Protein AF-0000000085043727 (afdb_homodimer)

Solvent-accessible surface area (backbone atoms only — not comparable to full-atom values): 18259 Å² total; per-residue (Å²): 116,71,65,67,59,41,45,59,47,50,54,38,50,50,43,50,61,45,41,63,56,40,58,55,27,63,78,38,74,88,41,45,63,29,20,41,50,31,18,48,53,47,47,50,42,51,49,49,52,55,46,43,54,50,49,28,64,71,61,67,48,63,44,74,63,50,52,45,49,43,56,31,38,51,48,43,46,52,52,50,48,45,46,51,35,30,41,71,63,64,39,69,54,63,41,48,48,49,41,53,41,43,50,47,47,49,49,41,50,46,29,54,32,27,61,72,73,49,82,79,80,86,50,73,61,49,53,51,21,50,50,31,38,51,49,12,50,34,36,40,42,21,20,27,74,34,70,70,40,71,61,36,38,56,52,15,44,51,34,32,44,50,17,24,54,38,43,55,58,52,47,45,59,55,50,54,57,54,51,70,77,98,115,73,66,68,59,41,46,57,50,51,53,38,50,50,44,51,60,46,41,62,56,40,58,56,27,63,77,40,73,89,40,44,63,30,21,43,48,30,17,51,52,47,46,50,43,50,51,50,52,54,46,40,54,51,49,28,63,70,62,66,48,63,45,74,63,49,52,44,49,43,56,30,39,53,48,42,46,52,52,50,49,46,46,50,34,30,41,71,62,65,40,69,53,64,40,48,46,49,41,52,42,43,51,46,47,48,48,41,50,47,29,54,33,27,61,72,73,48,83,79,80,87,49,73,64,50,52,51,23,50,50,32,39,53,49,13,50,34,36,40,43,21,20,28,74,34,68,71,42,72,61,36,38,56,52,15,45,51,34,31,43,50,15,23,52,38,43,54,59,52,48,45,59,54,50,54,57,53,50,70,78,99

Foldseek 3Di:
DVVLLCVLVVLLVVLLVLQVVLLVLLVVLQDLVSLVSNLVSLVVNVVSLVVSVVSCVVVVSDDPVSVVSSVVSVCSNLLSLLVSCVVSVLEDNVLSVLLNVLVVLLVVLQVVCVVVPHDDDDDPLNVVLVVLSSVLSSLSSCACSNPVDPCSSVVSHVSSVVSSVSSVVRSVSSVVVSVVVD/DVVLLCVLVVLLVVLLVLQVVLLVLLVVLQDLVSLVSNLVSLVVNVVSLVVSVVSCVVVVSDDPVSVVSSVVSVCSNLLSLLVSCVVSVLEDNVLSVLLNVLVVLLVVLQVVCVVVPHDDDDDPLNVVLVVLSSVLSSLSSCACSNPVDPCSSVVSHVSSVVSSVSSVVRSVSSVVVSVVVD

Radius of gyration: 20.46 Å; Cα contacts (8 Å, |Δi|>4): 440; chains: 2; bounding box: 49×51×42 Å

Organism: Orientia tsutsugamushi (strain Boryong) (NCBI:txid357244)

Nearest PDB structures (foldseek):
  7drk-assembly1_B  TM=8.581E-01  e=8.503E-08  Staphylococcus aureus subsp. aureus N315
  4mnd-assembly1_A-2  TM=5.341E-01  e=8.142E-03  Archaeoglobus fulgidus
  8gyw-assembly1_B  TM=5.804E-01  e=5.901E-01  Homo sapiens
  6w2w-assembly1_A  TM=3.059E-01  e=5.268E+00  synthetic construct
  7drk-assembly1_B  TM=8.578E-01  e=8.503E-08  Staphylococcus aureus subsp. aureus N315

pLDDT: mean 88.03, std 10.96, range [42.03, 97.62]

Secondary structure (DSSP, 8-state):
-HHHHHHHHHHHHHHHHHHHHHHHHTT-TT-HHHHHHHHHHHHHHHHHHHHHHHHHHHHT---HHHHHHHHHHHHHHHHHHHHHHHHTTSS-HHHHHHHHHHHHHHHHHHHHHHHTT--PPPPHHHHHHHHHHHHHHHHHHHHHHHHS-THHHHHHHHHHHHHHHHHHHHHHHHHHHHHTT-/-HHHHHHHHHHHHHHHHHHHHHHHHTT-TT-HHHHHHHHHHHHHHHHHHHHHHHHHHHHT---HHHHHHHHHHHHHHHHHHHHHHHHTTSS-HHHHHHHHHHHHHHHHHHHHHHHTT---PPPHHHHHHHHHHHHHHHHHHHHHHHHS-THHHHHHHHHHHHHHHHHHHHHHHHHHHHHTT-

InterPro domains:
  IPR000462 CDP-alcohol phosphatidyltransferase [PF01066] (7-168)
  IPR004570 CDP-diacylglycerol--glycerol-3-phosphate 3-phosphatidyltransferase [PIRSF000847] (5-180)
  IPR004570 CDP-diacylglycerol--glycerol-3-phosphate 3-phosphatidyltransferase [TIGR00560] (6-178)
  IPR043130 CDP-alcohol phosphatidyltransferase, transmembrane domain [G3DSA:1.20.120.1760] (2-181)
  IPR048254 CDP-alcohol phosphatidyltransferase, conserved site [PS00379] (52-74)
  IPR050324 CDP-alcohol phosphatidyltransferase class-I [PTHR14269] (6-175)

Sequence (364 aa):
MQLTRKIPNILTATRISIIPIILITFYFDDVIFSHQLAATLFVIAGITDFFDGYIARKLNLHSSFGRMLDHIADKLLVGSILIMIVKFRRAQELPCLLILCREFLVAGMREFLSQIKVSVPVSRLAKIKTTCQFSALAILLLGSKGSGIHMLDIVGQITLWIAAILTIITGYSYLKACIKYFMQLTRKIPNILTATRISIIPIILITFYFDDVIFSHQLAATLFVIAGITDFFDGYIARKLNLHSSFGRMLDHIADKLLVGSILIMIVKFRRAQELPCLLILCREFLVAGMREFLSQIKVSVPVSRLAKIKTTCQFSALAILLLGSKGSGIHMLDIVGQITLWIAAILTIITGYSYLKACIKYF

Structure (mmCIF, N/CA/C/O backbone):
data_AF-0000000085043727-model_v1
#
loop_
_entity.id
_entity.type
_entity.pdbx_description
1 polymer 'CDP-diacylglycerol--glycerol-3-phosphate 3-phosphatidyltransferase'
#
loop_
_atom_site.group_PDB
_atom_site.id
_atom_site.type_symbol
_atom_site.label_atom_id
_atom_site.label_alt_id
_atom_site.label_comp_id
_atom_site.label_asym_id
_atom_site.label_entity_id
_atom_site.label_seq_id
_atom_site.pdbx_PDB_ins_code
_atom_site.Cartn_x
_atom_site.Cartn_y
_atom_site.Cartn_z
_atom_site.occupancy
_atom_site.B_iso_or_equiv
_atom_site.auth_seq_id
_atom_site.auth_comp_id
_atom_site.auth_asym_id
_atom_site.auth_atom_id
_atom_site.pdbx_PDB_model_num
ATOM 1 N N . MET A 1 1 ? -24.266 10.078 25.469 1 42.22 1 MET A N 1
ATOM 2 C CA . MET A 1 1 ? -23.5 11.062 24.703 1 42.22 1 MET A CA 1
ATOM 3 C C . MET A 1 1 ? -22.156 10.492 24.266 1 42.22 1 MET A C 1
ATOM 5 O O . MET A 1 1 ? -21.734 10.711 23.141 1 42.22 1 MET A O 1
ATOM 9 N N . GLN A 1 2 ? -21.422 9.719 25.266 1 50.22 2 GLN A N 1
ATOM 10 C CA . GLN A 1 2 ? -20.078 9.156 25.125 1 50.22 2 GLN A CA 1
ATOM 11 C C . GLN A 1 2 ? -20.078 7.965 24.172 1 50.22 2 GLN A C 1
ATOM 13 O O . GLN A 1 2 ? -19.156 7.789 23.391 1 50.22 2 GLN A O 1
ATOM 18 N N . LEU A 1 3 ? -21.156 7.234 24.312 1 48.78 3 LEU A N 1
ATOM 19 C CA . LEU A 1 3 ? -21.328 6.039 23.484 1 48.78 3 LEU A CA 1
ATOM 20 C C . LEU A 1 3 ? -21.516 6.406 22.016 1 48.78 3 LEU A C 1
ATOM 22 O O . LEU A 1 3 ? -21.016 5.715 21.125 1 48.78 3 LEU A O 1
ATOM 26 N N . THR A 1 4 ? -22.203 7.426 21.781 1 53 4 THR A N 1
ATOM 27 C CA . THR A 1 4 ? -22.5 7.871 20.422 1 53 4 THR A CA 1
ATOM 28 C C . THR A 1 4 ? -21.234 8.328 19.703 1 53 4 THR A C 1
ATOM 30 O O . THR A 1 4 ? -21.125 8.227 18.484 1 53 4 THR A O 1
ATOM 33 N N . ARG A 1 5 ? -20.344 8.906 20.5 1 58.5 5 ARG A N 1
ATOM 34 C CA . ARG A 1 5 ? -19.078 9.383 19.938 1 58.5 5 ARG A CA 1
ATOM 35 C C . ARG A 1 5 ? -18.172 8.219 19.578 1 58.5 5 ARG A C 1
ATOM 37 O O . ARG A 1 5 ? -17.297 8.352 18.719 1 58.5 5 ARG A O 1
ATOM 44 N N . LYS A 1 6 ? -18.547 7.043 20.203 1 67.88 6 LYS A N 1
ATOM 45 C CA . LYS A 1 6 ? -17.656 5.895 20.062 1 67.88 6 LYS A CA 1
ATOM 46 C C . LYS A 1 6 ? -18.125 4.98 18.938 1 67.88 6 LYS A C 1
ATOM 48 O O . LYS A 1 6 ? -17.406 4.059 18.531 1 67.88 6 LYS A O 1
ATOM 53 N N . ILE A 1 7 ? -19.344 5.277 18.406 1 68.19 7 ILE A N 1
ATOM 54 C CA . ILE A 1 7 ? -19.969 4.395 17.438 1 68.19 7 ILE A CA 1
ATOM 55 C C . ILE A 1 7 ? -19.125 4.344 16.172 1 68.19 7 ILE A C 1
ATOM 57 O O . ILE A 1 7 ? -18.781 3.26 15.68 1 68.19 7 ILE A O 1
ATOM 61 N N . PRO A 1 8 ? -18.703 5.48 15.727 1 69.06 8 PRO A N 1
ATOM 62 C CA . PRO A 1 8 ? -17.906 5.43 14.508 1 69.06 8 PRO A CA 1
ATOM 63 C C . PRO A 1 8 ? -16.578 4.676 14.695 1 69.06 8 PRO A C 1
ATOM 65 O O . PRO A 1 8 ? -16.141 3.955 13.797 1 69.06 8 PRO A O 1
ATOM 68 N N . ASN A 1 9 ? -16.125 4.688 15.898 1 75.88 9 ASN A N 1
ATOM 69 C CA . ASN A 1 9 ? -14.883 3.984 16.188 1 75.88 9 ASN A CA 1
ATOM 70 C C . ASN A 1 9 ? -15.094 2.475 16.25 1 75.88 9 ASN A C 1
ATOM 72 O O . ASN A 1 9 ? -14.227 1.704 15.836 1 75.88 9 ASN A O 1
ATOM 76 N N . ILE A 1 10 ? -16.25 2.174 16.688 1 78 10 ILE A N 1
ATOM 77 C CA . ILE A 1 10 ? -16.562 0.752 16.781 1 78 10 ILE A CA 1
ATOM 78 C C . ILE A 1 10 ? -16.75 0.175 15.375 1 78 10 ILE A C 1
ATOM 80 O O . ILE A 1 10 ? -16.297 -0.937 15.094 1 78 10 ILE A O 1
ATOM 84 N N . LEU A 1 11 ? -17.344 0.968 14.523 1 79.69 11 LEU A N 1
ATOM 85 C CA . LEU A 1 11 ? -17.562 0.522 13.148 1 79.69 11 LEU A CA 1
ATOM 86 C C . LEU A 1 11 ? -16.234 0.374 12.414 1 79.69 11 LEU A C 1
ATOM 88 O O . LEU A 1 11 ? -16.031 -0.59 11.672 1 79.69 11 LEU A O 1
ATOM 92 N N . THR A 1 12 ? -15.367 1.269 12.695 1 83.69 12 THR A N 1
ATOM 93 C CA . THR A 1 12 ? -14.047 1.209 12.078 1 83.69 12 THR A CA 1
ATOM 94 C C . THR A 1 12 ? -13.266 0.004 12.602 1 83.69 12 THR A C 1
ATOM 96 O O . THR A 1 12 ? -12.633 -0.714 11.82 1 83.69 12 THR A O 1
ATOM 99 N N . ALA A 1 13 ? -13.398 -0.224 13.883 1 84.81 13 ALA A N 1
ATOM 100 C CA . ALA A 1 13 ? -12.727 -1.376 14.484 1 84.81 13 ALA A CA 1
ATOM 101 C C . ALA A 1 13 ? -13.273 -2.684 13.914 1 84.81 13 ALA A C 1
ATOM 103 O O . ALA A 1 13 ? -12.516 -3.629 13.68 1 84.81 13 ALA A O 1
ATOM 104 N N . THR A 1 14 ? -14.5 -2.701 13.734 1 86 14 THR A N 1
ATOM 105 C CA . THR A 1 14 ? -15.125 -3.885 13.156 1 86 14 THR A CA 1
ATOM 106 C C . THR A 1 14 ? -14.641 -4.109 11.727 1 86 14 THR A C 1
ATOM 108 O O . THR A 1 14 ? -14.359 -5.242 11.328 1 86 14 THR A O 1
ATOM 111 N N . ARG A 1 15 ? -14.469 -3.035 10.977 1 89.81 15 ARG A N 1
ATOM 112 C CA . ARG A 1 15 ? -13.969 -3.137 9.609 1 89.81 15 ARG A CA 1
ATOM 113 C C . ARG A 1 15 ? -12.547 -3.688 9.578 1 89.81 15 ARG A C 1
ATOM 115 O O . ARG A 1 15 ? -12.219 -4.539 8.75 1 89.81 15 ARG A O 1
ATOM 122 N N . ILE A 1 16 ? -11.805 -3.252 10.484 1 89.69 16 ILE A N 1
ATOM 123 C CA . ILE A 1 16 ? -10.422 -3.715 10.562 1 89.69 16 ILE A CA 1
ATOM 124 C C . ILE A 1 16 ? -10.391 -5.191 10.953 1 89.69 16 ILE A C 1
ATOM 126 O O . ILE A 1 16 ? -9.594 -5.965 10.422 1 89.69 16 ILE A O 1
ATOM 130 N N . SER A 1 17 ? -11.312 -5.59 11.836 1 91.94 17 SER A N 1
ATOM 131 C CA . SER A 1 17 ? -11.359 -6.969 12.305 1 91.94 17 SER A CA 1
ATOM 132 C C . SER A 1 17 ? -11.828 -7.914 11.203 1 91.94 17 SER A C 1
ATOM 134 O O . SER A 1 17 ? -11.516 -9.102 11.227 1 91.94 17 SER A O 1
ATOM 136 N N . ILE A 1 18 ? -12.547 -7.43 10.281 1 94.94 18 ILE A N 1
ATOM 137 C CA . ILE A 1 18 ? -13.094 -8.211 9.18 1 94.94 18 ILE A CA 1
ATOM 138 C C . ILE A 1 18 ? -11.977 -8.578 8.203 1 94.94 18 ILE A C 1
ATOM 140 O O . ILE A 1 18 ? -12.047 -9.602 7.523 1 94.94 18 ILE A O 1
ATOM 144 N N . ILE A 1 19 ? -10.906 -7.801 8.188 1 95.44 19 ILE A N 1
ATOM 145 C CA . ILE A 1 19 ? -9.852 -7.938 7.191 1 95.44 19 ILE A CA 1
ATOM 146 C C . ILE A 1 19 ? -9.195 -9.312 7.316 1 95.44 19 ILE A C 1
ATOM 148 O O . ILE A 1 19 ? -9.148 -10.07 6.348 1 95.44 19 ILE A O 1
ATOM 152 N N . PRO A 1 20 ? -8.773 -9.773 8.531 1 96.12 20 PRO A N 1
ATOM 153 C CA . PRO A 1 20 ? -8.164 -11.094 8.625 1 96.12 20 PRO A CA 1
ATOM 154 C C . PRO A 1 20 ? -9.117 -12.219 8.234 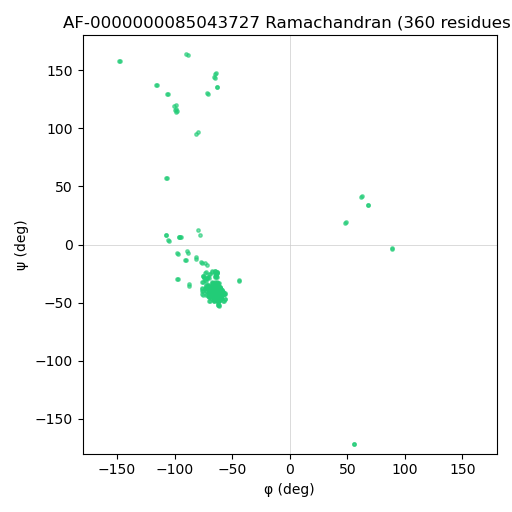1 96.12 20 PRO A C 1
ATOM 156 O O . PRO A 1 20 ? -8.688 -13.234 7.68 1 96.12 20 PRO A O 1
ATOM 159 N N . ILE A 1 21 ? -10.375 -12.023 8.508 1 96.81 21 ILE A N 1
ATOM 160 C CA . ILE A 1 21 ? -11.367 -13.039 8.164 1 96.81 21 ILE A CA 1
ATOM 161 C C . ILE A 1 21 ? -11.453 -13.172 6.645 1 96.81 21 ILE A C 1
ATOM 163 O O . ILE A 1 21 ? -11.414 -14.281 6.109 1 96.81 21 ILE A O 1
ATOM 167 N N . ILE A 1 22 ? -11.547 -12.07 5.965 1 97.38 22 ILE A N 1
ATOM 168 C CA . ILE A 1 22 ? -11.602 -12.086 4.508 1 97.38 22 ILE A CA 1
ATOM 169 C C . ILE A 1 22 ? -10.328 -12.719 3.949 1 97.38 22 ILE A C 1
ATOM 171 O O . ILE A 1 22 ? -10.391 -13.531 3.021 1 97.38 22 ILE A O 1
ATOM 175 N N . LEU A 1 23 ? -9.164 -12.383 4.531 1 97.06 23 LEU A N 1
ATOM 176 C CA . LEU A 1 23 ? -7.891 -12.898 4.043 1 97.06 23 LEU A CA 1
ATOM 177 C C . LEU A 1 23 ? -7.82 -14.414 4.188 1 97.06 23 LEU A C 1
ATOM 179 O O . LEU A 1 23 ? -7.301 -15.102 3.307 1 97.06 23 LEU A O 1
ATOM 183 N N . ILE A 1 24 ? -8.383 -14.93 5.27 1 96.75 24 ILE A N 1
ATOM 184 C CA . ILE A 1 24 ? -8.352 -16.359 5.527 1 96.75 24 ILE A CA 1
ATOM 185 C C . ILE A 1 24 ? -9.211 -17.094 4.496 1 96.75 24 ILE A C 1
ATOM 187 O O . ILE A 1 24 ? -8.891 -18.203 4.09 1 96.75 24 ILE A O 1
ATOM 191 N N . THR A 1 25 ? -10.266 -16.5 4.039 1 96.5 25 THR A N 1
ATOM 192 C CA . THR A 1 25 ? -11.164 -17.141 3.088 1 96.5 25 THR A CA 1
ATOM 193 C C . THR A 1 25 ? -10.445 -17.438 1.774 1 96.5 25 THR A C 1
ATOM 195 O O . THR A 1 25 ? -10.844 -18.344 1.036 1 96.5 25 THR A O 1
ATOM 198 N N . PHE A 1 26 ? -9.398 -16.703 1.461 1 96 26 PHE A N 1
ATOM 199 C CA . PHE A 1 26 ? -8.672 -16.906 0.209 1 96 26 PHE A CA 1
ATOM 200 C C . PHE A 1 26 ? -8.023 -18.281 0.171 1 96 26 PHE A C 1
ATOM 202 O O . PHE A 1 26 ? -7.773 -18.828 -0.906 1 96 26 PHE A O 1
ATOM 209 N N . TYR A 1 27 ? -7.746 -18.828 1.305 1 95.75 27 TYR A N 1
ATOM 210 C CA . TYR A 1 27 ? -7.051 -20.109 1.369 1 95.75 27 TYR A CA 1
ATOM 211 C C . TYR A 1 27 ? -8.023 -21.266 1.153 1 95.75 27 TYR A C 1
ATOM 213 O O . TYR A 1 27 ? -7.598 -22.422 0.95 1 95.75 27 TYR A O 1
ATOM 221 N N . PHE A 1 28 ? -9.273 -21 1.17 1 95.31 28 PHE A N 1
ATOM 222 C CA . PHE A 1 28 ? -10.297 -22 0.881 1 95.31 28 PHE A CA 1
ATOM 223 C C . PHE A 1 28 ? -10.938 -21.75 -0.48 1 95.31 28 PHE A C 1
ATOM 225 O O . PHE A 1 28 ? -12.156 -21.625 -0.587 1 95.31 28 PHE A O 1
ATOM 232 N N . ASP A 1 29 ? -10.109 -21.734 -1.474 1 89.75 29 ASP A N 1
ATOM 233 C CA . ASP A 1 29 ? -10.484 -21.344 -2.826 1 89.75 29 ASP A CA 1
ATOM 234 C C . ASP A 1 29 ? -11.445 -22.344 -3.449 1 89.75 29 ASP A C 1
ATOM 236 O O . ASP A 1 29 ? -12.211 -22 -4.355 1 89.75 29 ASP A O 1
ATOM 240 N N . ASP A 1 30 ? -11.461 -23.531 -3.008 1 91.06 30 ASP A N 1
ATOM 241 C CA . ASP A 1 30 ? -12.281 -24.578 -3.604 1 91.06 30 ASP A CA 1
ATOM 242 C C . ASP A 1 30 ? -13.672 -24.609 -2.971 1 91.06 30 ASP A C 1
ATOM 244 O O . ASP A 1 30 ? -14.555 -25.328 -3.445 1 91.06 30 ASP A O 1
ATOM 248 N N . VAL A 1 31 ? -13.852 -23.828 -1.943 1 93.31 31 VAL A N 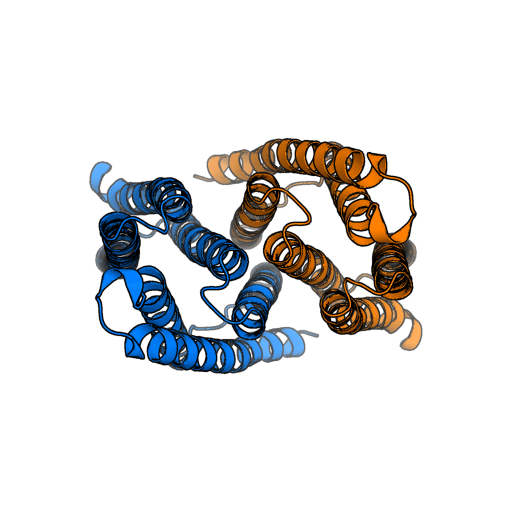1
ATOM 249 C CA . VAL A 1 31 ? -15.125 -23.812 -1.224 1 93.31 31 VAL A CA 1
ATOM 250 C C . VAL A 1 31 ? -15.969 -22.625 -1.684 1 93.31 31 VAL A C 1
ATOM 252 O O . VAL A 1 31 ? -15.562 -21.469 -1.525 1 93.31 31 VAL A O 1
ATOM 255 N N . ILE A 1 32 ? -17.125 -22.906 -2.217 1 94.06 32 ILE A N 1
ATOM 256 C CA . ILE A 1 32 ? -18.016 -21.891 -2.736 1 94.06 32 ILE A CA 1
ATOM 257 C C . ILE A 1 32 ? -18.359 -20.891 -1.633 1 94.06 32 ILE A C 1
ATOM 259 O O . ILE A 1 32 ? -18.344 -19.672 -1.859 1 94.06 32 ILE A O 1
ATOM 263 N N . PHE A 1 33 ? -18.594 -21.359 -0.506 1 94.81 33 PHE A N 1
ATOM 264 C CA . PHE A 1 33 ? -19 -20.531 0.625 1 94.81 33 PHE A CA 1
ATOM 265 C C . PHE A 1 33 ? -17.906 -19.531 0.986 1 94.81 33 PHE A C 1
ATOM 267 O O . PHE A 1 33 ? -18.203 -18.422 1.439 1 94.81 33 PHE A O 1
ATOM 274 N N . SER A 1 34 ? -16.672 -19.891 0.825 1 95.94 34 SER A N 1
ATOM 275 C CA . SER A 1 34 ? -15.57 -19 1.142 1 95.94 34 SER A CA 1
ATOM 276 C C . SER A 1 34 ? -15.617 -17.734 0.286 1 95.94 34 SER A C 1
ATOM 278 O O . SER A 1 34 ? -15.383 -16.641 0.783 1 95.94 34 SER A O 1
ATOM 280 N N . HIS A 1 35 ? -15.945 -17.891 -0.912 1 96.19 35 HIS A N 1
ATOM 281 C CA . HIS A 1 35 ? -16.047 -16.75 -1.822 1 96.19 35 HIS A CA 1
ATOM 282 C C . HIS A 1 35 ? -17.234 -15.867 -1.462 1 96.19 35 HIS A C 1
ATOM 284 O O . HIS A 1 35 ? -17.109 -14.641 -1.45 1 96.19 35 HIS A O 1
ATOM 290 N N . GLN A 1 36 ? -18.328 -16.469 -1.157 1 96.94 36 GLN A N 1
ATOM 291 C CA . GLN A 1 36 ? -19.531 -15.734 -0.785 1 96.94 36 GLN A CA 1
ATOM 292 C C . GLN A 1 36 ? -19.328 -14.977 0.523 1 96.94 36 GLN A C 1
ATOM 294 O O . GLN A 1 36 ? -19.766 -13.836 0.661 1 96.94 36 GLN A O 1
ATOM 299 N N . LEU A 1 37 ? -1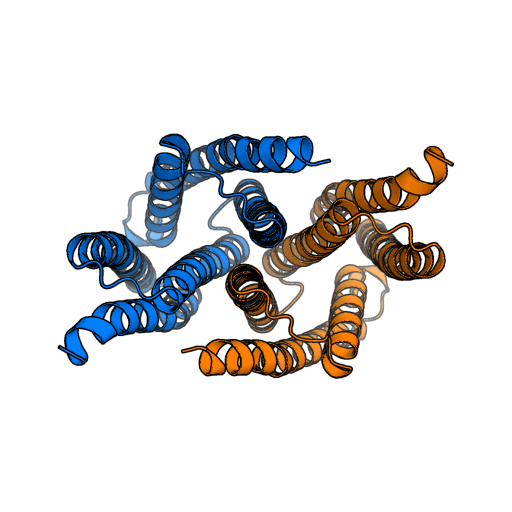8.688 -15.68 1.422 1 97.12 37 LEU A N 1
ATOM 300 C CA . LEU A 1 37 ? -18.406 -15.047 2.705 1 97.12 37 LEU A CA 1
ATOM 301 C C . LEU A 1 37 ? -17.5 -13.836 2.523 1 97.12 37 LEU A C 1
ATOM 303 O O . LEU A 1 37 ? -17.766 -12.766 3.082 1 97.12 37 LEU A O 1
ATOM 307 N N . ALA A 1 38 ? -16.453 -13.992 1.787 1 97.31 38 ALA A N 1
ATOM 308 C CA . ALA A 1 38 ? -15.516 -12.898 1.536 1 97.31 38 ALA A CA 1
ATOM 309 C C . ALA A 1 38 ? -16.234 -11.703 0.899 1 97.31 38 ALA A C 1
ATOM 311 O O . ALA A 1 38 ? -16.062 -10.57 1.348 1 97.31 38 ALA A O 1
ATOM 312 N N . ALA A 1 39 ? -17 -12 -0.125 1 97.31 39 ALA A N 1
ATOM 313 C CA . ALA A 1 39 ? -17.719 -10.938 -0.83 1 97.31 39 ALA A CA 1
ATOM 314 C C . ALA A 1 39 ? -18.719 -10.25 0.093 1 97.31 39 ALA A C 1
ATOM 316 O O . ALA A 1 39 ? -18.812 -9.016 0.109 1 97.31 39 ALA A O 1
ATOM 317 N N . THR A 1 40 ? -19.438 -11.039 0.833 1 97.25 40 THR A N 1
ATOM 318 C CA . THR A 1 40 ? -20.453 -10.5 1.738 1 97.25 40 THR A CA 1
ATOM 319 C C . THR A 1 40 ? -19.812 -9.633 2.816 1 97.25 40 THR A C 1
ATOM 321 O O . THR A 1 40 ? -20.266 -8.516 3.08 1 97.25 40 THR A O 1
ATOM 324 N N . LEU A 1 41 ? -18.781 -10.148 3.414 1 96.81 41 LEU A N 1
ATOM 325 C CA . LEU A 1 41 ? -18.078 -9.398 4.445 1 96.81 41 LEU A CA 1
ATOM 326 C C . LEU A 1 41 ? -17.516 -8.102 3.879 1 96.81 41 LEU A C 1
ATOM 328 O O . LEU A 1 41 ? -17.562 -7.055 4.535 1 96.81 41 LEU A O 1
ATOM 332 N N . PHE A 1 42 ? -17.016 -8.195 2.697 1 97.38 42 PHE A N 1
ATOM 333 C CA . PHE A 1 42 ? -16.453 -7 2.066 1 97.38 42 PHE A CA 1
ATOM 334 C C . PHE A 1 42 ? -17.547 -5.965 1.823 1 97.38 42 PHE A C 1
ATOM 336 O O . PHE A 1 42 ? -17.344 -4.773 2.078 1 97.38 42 PHE A O 1
ATOM 343 N N . VAL A 1 43 ? -18.641 -6.383 1.32 1 95.38 43 VAL A N 1
ATOM 344 C CA . VAL A 1 43 ? -19.75 -5.484 1.049 1 95.38 43 VAL A CA 1
ATOM 345 C C . VAL A 1 43 ? -20.234 -4.852 2.354 1 95.38 43 VAL A C 1
ATOM 347 O O . VAL A 1 43 ? -20.516 -3.65 2.404 1 95.38 43 VAL A O 1
ATOM 350 N N . ILE A 1 44 ? -20.312 -5.652 3.35 1 93.31 44 ILE A N 1
ATOM 351 C CA . ILE A 1 44 ? -20.719 -5.141 4.652 1 93.31 44 ILE A CA 1
ATOM 352 C C . ILE A 1 44 ? -19.719 -4.074 5.121 1 93.31 44 ILE A C 1
ATOM 354 O O . ILE A 1 44 ? -20.125 -3.008 5.59 1 93.31 44 ILE A O 1
ATOM 358 N N . ALA A 1 45 ? -18.453 -4.387 4.969 1 91.06 45 ALA A N 1
ATOM 359 C CA . ALA A 1 45 ? -17.422 -3.426 5.348 1 91.06 45 ALA A CA 1
ATOM 360 C C . ALA A 1 45 ? -17.562 -2.133 4.551 1 91.06 45 ALA A C 1
ATOM 362 O O . ALA A 1 45 ? -17.391 -1.039 5.098 1 91.06 45 ALA A O 1
ATOM 363 N N . GLY A 1 46 ? -17.875 -2.275 3.258 1 89.19 46 GLY A N 1
ATOM 364 C CA . GLY A 1 46 ? -18.078 -1.104 2.416 1 89.19 46 GLY A CA 1
ATOM 365 C C . GLY A 1 46 ? -19.297 -0.288 2.803 1 89.19 46 GLY A C 1
ATOM 366 O O . GLY A 1 46 ? -19.234 0.943 2.824 1 89.19 46 GLY A O 1
ATOM 367 N N . ILE A 1 47 ? -20.312 -0.944 3.072 1 87.62 47 ILE A N 1
ATOM 368 C CA . ILE A 1 47 ? -21.562 -0.284 3.453 1 87.62 47 ILE A CA 1
ATOM 369 C C . ILE A 1 47 ? -21.375 0.438 4.785 1 87.62 47 ILE A C 1
ATOM 371 O O . ILE A 1 47 ? -21.828 1.567 4.957 1 87.62 47 ILE A O 1
ATOM 375 N N . THR A 1 48 ? -20.719 -0.199 5.691 1 84.12 48 THR A N 1
ATOM 376 C CA . THR A 1 48 ? -20.484 0.412 6.996 1 84.12 48 THR A CA 1
ATOM 377 C C . THR A 1 48 ? -19.672 1.692 6.855 1 84.12 48 THR A C 1
ATOM 379 O O . THR A 1 48 ? -19.859 2.645 7.617 1 84.12 48 THR A O 1
ATOM 382 N N . ASP A 1 49 ? -18.734 1.62 5.941 1 82.31 49 ASP A N 1
ATOM 383 C CA . ASP A 1 49 ? -17.938 2.816 5.68 1 82.31 49 ASP A CA 1
ATOM 384 C C . ASP A 1 49 ? -18.812 3.957 5.168 1 82.31 49 ASP A C 1
ATOM 386 O O . ASP A 1 49 ? -18.656 5.105 5.586 1 82.31 49 ASP A O 1
ATOM 390 N N . PHE A 1 50 ? -19.688 3.604 4.324 1 78.44 50 PHE A N 1
ATOM 391 C CA . PHE A 1 50 ? -20.594 4.59 3.738 1 78.44 50 PHE A CA 1
ATOM 392 C C . PHE A 1 50 ? -21.516 5.176 4.797 1 78.44 50 PHE A C 1
ATOM 394 O O . PHE A 1 50 ? -21.734 6.387 4.848 1 78.44 50 PHE A O 1
ATOM 401 N N . PHE A 1 51 ? -21.969 4.398 5.641 1 77.19 51 PHE A N 1
ATOM 402 C CA . PHE A 1 51 ? -22.922 4.832 6.664 1 77.19 51 PHE A CA 1
ATOM 403 C C . PHE A 1 51 ? -22.203 5.621 7.754 1 77.19 51 PHE A C 1
ATOM 405 O O . PHE A 1 51 ? -22.75 6.605 8.273 1 77.19 51 PHE A O 1
ATOM 412 N N . ASP A 1 52 ? -21.062 5.125 8.07 1 71.5 52 ASP A N 1
ATOM 413 C CA . ASP A 1 52 ? -20.312 5.816 9.117 1 71.5 52 ASP A CA 1
ATOM 414 C C . ASP A 1 52 ? -20 7.254 8.703 1 71.5 52 ASP A C 1
ATOM 416 O O . ASP A 1 52 ? -20.094 8.172 9.523 1 71.5 52 ASP A O 1
ATOM 420 N N . GLY A 1 53 ? -19.609 7.41 7.445 1 67.19 53 GLY A N 1
ATOM 421 C CA . GLY A 1 53 ? -19.406 8.766 6.949 1 67.19 53 GLY A CA 1
ATOM 422 C C . GLY A 1 53 ? -20.656 9.609 7.004 1 67.19 53 GLY A C 1
ATOM 423 O O . GLY A 1 53 ? -20.609 10.773 7.418 1 67.19 53 GLY A O 1
ATOM 424 N N . TYR A 1 54 ? -21.703 8.93 6.742 1 67.62 54 TYR A N 1
ATOM 425 C CA . TYR A 1 54 ? -22.984 9.633 6.719 1 67.62 54 TYR A CA 1
ATOM 426 C C . TYR A 1 54 ? -23.406 10.039 8.125 1 67.62 54 TYR A C 1
ATOM 428 O O . TYR A 1 54 ? -23.797 11.188 8.352 1 67.62 54 TYR A O 1
ATOM 436 N N . ILE A 1 55 ? -23.25 9.133 9 1 66.75 55 ILE A N 1
ATOM 437 C CA . ILE A 1 55 ? -23.672 9.375 10.375 1 66.75 55 ILE A CA 1
ATOM 438 C C . ILE A 1 55 ? -22.75 10.414 11.016 1 66.75 55 ILE A C 1
ATOM 440 O O . ILE A 1 55 ? -23.219 11.312 11.719 1 66.75 55 ILE A O 1
ATOM 444 N N . ALA A 1 56 ? -21.516 10.32 10.812 1 65.31 56 ALA A N 1
ATOM 445 C CA . ALA A 1 56 ? -20.562 11.266 11.375 1 65.31 56 ALA A CA 1
ATOM 446 C C . ALA A 1 56 ? -20.828 12.688 10.867 1 65.31 56 ALA A C 1
ATOM 448 O O . ALA A 1 56 ? -20.719 13.648 11.625 1 65.31 56 ALA A O 1
ATOM 449 N N . ARG A 1 57 ? -21.141 12.797 9.602 1 65.44 57 ARG A N 1
ATOM 450 C CA . ARG A 1 57 ? -21.438 14.094 9.016 1 65.44 57 ARG A CA 1
ATOM 451 C C . ARG A 1 57 ? -22.734 14.672 9.594 1 65.44 57 ARG A C 1
ATOM 453 O O . ARG A 1 57 ? -22.812 15.875 9.875 1 65.44 57 ARG A O 1
ATOM 460 N N . LYS A 1 58 ? -23.547 13.836 9.828 1 66.38 58 LYS A N 1
ATOM 461 C CA . LYS A 1 58 ? -24.844 14.273 10.32 1 66.38 58 LYS A CA 1
ATOM 462 C C . LYS A 1 58 ? -24.766 14.672 11.789 1 66.38 58 LYS A C 1
ATOM 464 O O . LYS A 1 58 ? -25.422 15.633 12.211 1 66.38 58 LYS A O 1
ATOM 469 N N . LEU A 1 59 ? -24 13.922 12.5 1 64.69 59 LEU A N 1
ATOM 470 C CA . LEU A 1 59 ? -23.953 14.172 13.938 1 64.69 59 LEU A CA 1
ATOM 471 C C . LEU A 1 59 ? -22.766 15.055 14.305 1 64.69 59 LEU A C 1
ATOM 473 O O . LEU A 1 59 ? -22.531 15.328 15.484 1 64.69 59 LEU A O 1
ATOM 477 N N . ASN A 1 60 ? -22.109 15.531 13.305 1 61.91 60 ASN A N 1
ATOM 478 C CA . ASN A 1 60 ? -20.922 16.344 13.531 1 61.91 60 ASN A CA 1
ATOM 479 C C . ASN A 1 60 ? -19.969 15.688 14.531 1 61.91 60 ASN A C 1
ATOM 481 O O . ASN A 1 60 ? -19.406 16.359 15.391 1 61.91 60 ASN A O 1
ATOM 485 N N . LEU A 1 61 ? -20.172 14.43 14.688 1 57.84 61 LEU A N 1
ATOM 486 C CA . LEU A 1 61 ? -19.438 13.68 15.695 1 57.84 61 LEU A CA 1
ATOM 487 C C . LEU A 1 61 ? -18.016 13.359 15.211 1 57.84 61 LEU A C 1
ATOM 489 O O . LEU A 1 61 ? -17.25 12.719 15.922 1 57.84 61 LEU A O 1
ATOM 493 N N . HIS A 1 62 ? -17.609 13.945 14.062 1 58.81 62 HIS A N 1
ATOM 494 C CA . HIS A 1 62 ? -16.344 13.383 13.594 1 58.81 62 HIS A CA 1
ATOM 495 C C . HIS A 1 62 ? -15.156 13.977 14.352 1 58.81 62 HIS A C 1
ATOM 497 O O . HIS A 1 62 ? -14.93 15.188 14.305 1 58.81 62 HIS A O 1
ATOM 503 N N . SER A 1 63 ? -14.758 13.141 15.414 1 68.44 63 SER A N 1
ATOM 504 C CA . SER A 1 63 ? -13.438 13.484 15.945 1 68.44 63 SER A CA 1
ATOM 505 C C . SER A 1 63 ? -12.359 13.297 14.883 1 68.44 63 SER A C 1
ATOM 507 O O . SER A 1 63 ? -12.547 12.547 13.922 1 68.44 63 SER A O 1
ATOM 509 N N . SER A 1 64 ? -11.516 14.195 14.781 1 75.12 64 SER A N 1
ATOM 510 C CA . SER A 1 64 ? -10.391 14.156 13.859 1 75.12 64 SER A CA 1
ATOM 511 C C . SER A 1 64 ? -9.719 12.781 13.859 1 75.12 64 SER A C 1
ATOM 513 O O . SER A 1 64 ? -9.312 12.289 12.812 1 75.12 64 SER A O 1
ATOM 515 N N . PHE A 1 65 ? -9.742 12.133 14.969 1 77.88 65 PHE A N 1
ATOM 516 C CA . PHE A 1 65 ? -9.109 10.828 15.102 1 77.88 65 PHE A CA 1
ATOM 517 C C . PHE A 1 65 ? -9.945 9.75 14.4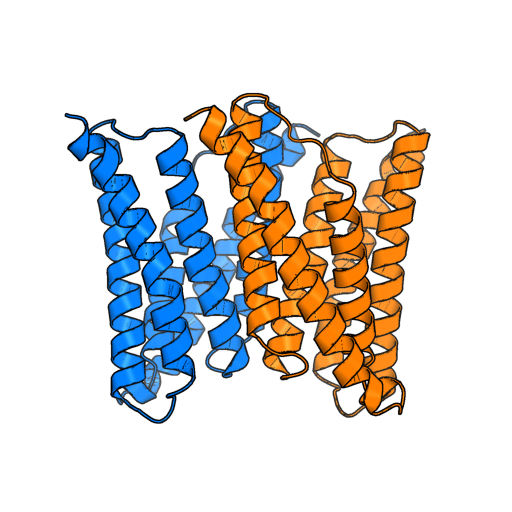22 1 77.88 65 PHE A C 1
ATOM 519 O O . PHE A 1 65 ? -9.398 8.867 13.75 1 77.88 65 PHE A O 1
ATOM 526 N N . GLY A 1 66 ? -11.211 9.828 14.633 1 77.44 66 GLY A N 1
ATOM 527 C CA . GLY A 1 66 ? -12.109 8.883 13.984 1 77.44 66 GLY A CA 1
ATOM 528 C C . GLY A 1 66 ? -12.047 8.945 12.469 1 77.44 66 GLY A C 1
ATOM 529 O O . GLY A 1 66 ? -12.047 7.91 11.805 1 77.44 66 GLY A O 1
ATOM 530 N N . ARG A 1 67 ? -11.977 10.055 12.031 1 80.38 67 ARG A N 1
ATOM 531 C CA . ARG A 1 67 ? -11.883 10.25 10.594 1 80.38 67 ARG A CA 1
ATOM 532 C C . ARG A 1 67 ? -10.594 9.664 10.039 1 80.38 67 ARG A C 1
ATOM 534 O O . ARG A 1 67 ? -10.594 9.031 8.977 1 80.38 67 ARG A O 1
ATOM 541 N N . MET A 1 68 ? -9.617 9.898 10.75 1 84.75 68 MET A N 1
ATOM 542 C CA . MET A 1 68 ? -8.32 9.352 10.352 1 84.75 68 MET A CA 1
ATOM 543 C C . MET A 1 68 ? -8.352 7.828 10.336 1 84.75 68 MET A C 1
ATOM 545 O O . MET A 1 68 ? -7.91 7.203 9.367 1 84.75 68 MET A O 1
ATOM 549 N N . LEU A 1 69 ? -8.859 7.258 11.391 1 86.25 69 LEU A N 1
ATOM 550 C CA . LEU A 1 69 ? -8.922 5.805 11.492 1 86.25 69 LEU A CA 1
ATOM 551 C C . LEU A 1 69 ? -9.789 5.215 10.383 1 86.25 69 LEU A C 1
ATOM 553 O O . LEU A 1 69 ? -9.484 4.141 9.859 1 86.25 69 LEU A O 1
ATOM 557 N N . ASP A 1 70 ? -10.781 5.977 10.148 1 85.75 70 ASP A N 1
ATOM 558 C CA . ASP A 1 70 ? -11.664 5.547 9.07 1 85.75 70 ASP A CA 1
ATOM 559 C C . ASP A 1 70 ? -10.93 5.496 7.734 1 85.75 70 ASP A C 1
ATOM 561 O O . ASP A 1 70 ? -11.008 4.5 7.012 1 85.75 70 ASP A O 1
ATOM 565 N N . HIS A 1 71 ? -10.172 6.5 7.469 1 87.31 71 HIS A N 1
ATOM 566 C CA . HIS A 1 71 ? -9.398 6.578 6.234 1 87.31 71 HIS A CA 1
ATOM 567 C C . HIS A 1 71 ? -8.352 5.469 6.176 1 87.31 71 HIS A C 1
ATOM 569 O O . HIS A 1 71 ? -8.133 4.875 5.117 1 87.31 71 HIS A O 1
ATOM 575 N N . ILE A 1 72 ? -7.785 5.188 7.215 1 90.25 72 ILE A N 1
ATOM 576 C CA . ILE A 1 72 ? -6.754 4.156 7.293 1 90.25 72 ILE A CA 1
ATOM 577 C C . ILE A 1 72 ? -7.383 2.779 7.098 1 90.25 72 ILE A C 1
ATOM 579 O O . ILE A 1 72 ? -6.871 1.959 6.336 1 90.25 72 ILE A O 1
ATOM 583 N N . ALA A 1 73 ? -8.508 2.59 7.789 1 91.69 73 ALA A N 1
ATOM 584 C CA . ALA A 1 73 ? -9.195 1.303 7.711 1 91.69 73 ALA A CA 1
ATOM 585 C C . ALA A 1 73 ? -9.562 0.963 6.27 1 91.69 73 ALA A C 1
ATOM 587 O O . ALA A 1 73 ? -9.43 -0.186 5.84 1 91.69 73 ALA A O 1
ATOM 588 N N . ASP A 1 74 ? -9.992 1.939 5.582 1 90.62 74 ASP A N 1
ATOM 589 C CA . ASP A 1 74 ? -10.359 1.736 4.184 1 90.62 74 ASP A CA 1
ATOM 590 C C . ASP A 1 74 ? -9.148 1.319 3.352 1 90.62 74 ASP A C 1
ATOM 592 O O . ASP A 1 74 ? -9.234 0.4 2.535 1 90.62 74 ASP A O 1
ATOM 596 N N . LYS A 1 75 ? -8.055 1.863 3.58 1 92.12 75 LYS A N 1
ATOM 597 C CA . LYS A 1 75 ? -6.836 1.562 2.834 1 92.12 75 LYS A CA 1
ATOM 598 C C . LYS A 1 75 ? -6.285 0.188 3.211 1 92.12 75 LYS A C 1
ATOM 600 O O . LYS A 1 75 ? -5.77 -0.536 2.357 1 92.12 75 LYS A O 1
ATOM 605 N N . LEU A 1 76 ? -6.418 -0.088 4.449 1 94.31 76 LEU A N 1
ATOM 606 C CA . LEU A 1 76 ? -5.98 -1.404 4.902 1 94.31 76 LEU A CA 1
ATOM 607 C C . LEU A 1 76 ? -6.805 -2.506 4.242 1 94.31 76 LEU A C 1
ATOM 609 O O . LEU A 1 76 ? -6.25 -3.504 3.775 1 94.31 76 LEU A O 1
ATOM 613 N N . LEU A 1 77 ? -8.07 -2.223 4.266 1 94.69 77 LEU A N 1
ATOM 614 C CA . LEU A 1 77 ? -8.992 -3.201 3.689 1 94.69 77 LEU A CA 1
ATOM 615 C C . LEU A 1 77 ? -8.703 -3.406 2.205 1 94.69 77 LEU A C 1
ATOM 617 O O . LEU A 1 77 ? -8.453 -4.531 1.766 1 94.69 77 LEU A O 1
ATOM 621 N N . VAL A 1 78 ? -8.656 -2.373 1.492 1 94.94 78 VAL A N 1
ATOM 622 C CA . VAL A 1 78 ? -8.461 -2.418 0.047 1 94.94 78 VAL A CA 1
ATOM 623 C C . VAL A 1 78 ? -7.055 -2.934 -0.265 1 94.94 78 VAL A C 1
ATOM 625 O O . VAL A 1 78 ? -6.887 -3.83 -1.096 1 94.94 78 VAL A O 1
ATOM 628 N N . GLY A 1 79 ? -6.082 -2.408 0.417 1 95.12 79 GLY A N 1
ATOM 629 C CA . GLY A 1 79 ? -4.707 -2.822 0.185 1 95.12 79 GLY A CA 1
ATOM 630 C C . GLY A 1 79 ? -4.484 -4.305 0.42 1 95.12 79 GLY A C 1
ATOM 631 O O . GLY A 1 79 ? -3.832 -4.973 -0.383 1 95.12 79 GLY A O 1
ATOM 632 N N . SER A 1 80 ? -4.973 -4.824 1.479 1 96.5 80 SER A N 1
ATOM 633 C CA . SER A 1 80 ? -4.809 -6.234 1.812 1 96.5 80 SER A CA 1
ATOM 634 C C . SER A 1 80 ? -5.488 -7.129 0.783 1 96.5 80 SER A C 1
ATOM 636 O O . SER A 1 80 ? -4.922 -8.141 0.359 1 96.5 80 SER A O 1
ATOM 638 N N . ILE A 1 81 ? -6.656 -6.688 0.399 1 96.81 81 ILE A N 1
ATOM 639 C CA . ILE A 1 81 ? -7.414 -7.496 -0.553 1 96.81 81 ILE A CA 1
ATOM 640 C C . ILE A 1 81 ? -6.715 -7.48 -1.911 1 96.81 81 ILE A C 1
ATOM 642 O O . ILE A 1 81 ? -6.656 -8.5 -2.596 1 96.81 81 ILE A O 1
ATOM 646 N N . LEU A 1 82 ? -6.164 -6.336 -2.281 1 96.88 82 LEU A N 1
ATOM 647 C CA . LEU A 1 82 ? -5.457 -6.234 -3.555 1 96.88 82 LEU A CA 1
ATOM 648 C C . LEU A 1 82 ? -4.281 -7.203 -3.604 1 96.88 82 LEU A C 1
ATOM 650 O O . LEU A 1 82 ? -4.062 -7.871 -4.617 1 96.88 82 LEU A O 1
ATOM 654 N N . ILE A 1 83 ? -3.57 -7.32 -2.545 1 96.5 83 ILE A N 1
ATOM 655 C CA . ILE A 1 83 ? -2.416 -8.211 -2.49 1 96.5 83 ILE A CA 1
ATOM 656 C C . ILE A 1 83 ? -2.875 -9.656 -2.645 1 96.5 83 ILE A C 1
ATOM 658 O O . ILE A 1 83 ? -2.287 -10.422 -3.41 1 96.5 83 ILE A O 1
ATOM 662 N N . MET A 1 84 ? -3.938 -9.984 -1.982 1 96.94 84 MET A N 1
ATOM 663 C CA . MET A 1 84 ? -4.395 -11.367 -1.98 1 96.94 84 MET A CA 1
ATOM 664 C C . MET A 1 84 ? -5.004 -11.742 -3.326 1 96.94 84 MET A C 1
ATOM 666 O O . MET A 1 84 ? -4.832 -12.867 -3.799 1 96.94 84 MET A O 1
ATOM 670 N N . ILE A 1 85 ? -5.723 -10.766 -3.904 1 96.62 85 ILE A N 1
ATOM 671 C CA . ILE A 1 85 ? -6.34 -11.031 -5.199 1 96.62 85 ILE A CA 1
ATOM 672 C C . ILE A 1 85 ? -5.254 -11.266 -6.246 1 96.62 85 ILE A C 1
ATOM 674 O O . ILE A 1 85 ? -5.41 -12.117 -7.133 1 96.62 85 ILE A O 1
ATOM 678 N N . VAL A 1 86 ? -4.176 -10.586 -6.141 1 96.06 86 VAL A N 1
ATOM 679 C CA . VAL A 1 86 ? -3.057 -10.75 -7.059 1 96.06 86 VAL A CA 1
ATOM 680 C C . VAL A 1 86 ? -2.355 -12.078 -6.781 1 96.06 86 VAL A C 1
ATOM 682 O O . VAL A 1 86 ? -1.997 -12.812 -7.707 1 96.06 86 VAL A O 1
ATOM 685 N N . LYS A 1 87 ? -2.15 -12.406 -5.531 1 95.56 87 LYS A N 1
ATOM 686 C CA . LYS A 1 87 ? -1.497 -13.656 -5.145 1 95.56 87 LYS A CA 1
ATOM 687 C C . LYS A 1 87 ? -2.229 -14.859 -5.723 1 95.56 87 LYS A C 1
ATOM 689 O O . LYS A 1 87 ? -1.599 -15.789 -6.242 1 95.56 87 LYS A O 1
ATOM 694 N N . PHE A 1 88 ? -3.512 -14.836 -5.688 1 95.06 88 PHE A N 1
ATOM 695 C CA . PHE A 1 88 ? -4.312 -15.984 -6.098 1 95.06 88 PHE A CA 1
ATOM 696 C C . PHE A 1 88 ? -4.746 -15.844 -7.555 1 95.06 88 PHE A C 1
ATOM 698 O O . PHE A 1 88 ? -5.617 -16.578 -8.016 1 95.06 88 PHE A O 1
ATOM 705 N N . ARG A 1 89 ? -4.227 -14.805 -8.242 1 93.69 89 ARG A N 1
ATOM 706 C CA . ARG A 1 89 ? -4.395 -14.594 -9.672 1 93.69 89 ARG A CA 1
ATOM 707 C C . ARG A 1 89 ? -5.863 -14.406 -10.031 1 93.69 89 ARG A C 1
ATOM 709 O O . ARG A 1 89 ? -6.344 -14.961 -11.023 1 93.69 89 ARG A O 1
ATOM 716 N N . ARG A 1 90 ? -6.562 -13.641 -9.156 1 93.69 90 ARG A N 1
ATOM 717 C CA . ARG A 1 90 ? -7.973 -13.344 -9.398 1 93.69 90 ARG A CA 1
ATOM 718 C C . ARG A 1 90 ? -8.125 -12.062 -10.203 1 93.69 90 ARG A C 1
ATOM 720 O O . ARG A 1 90 ? -9.219 -11.75 -10.68 1 93.69 90 ARG A O 1
ATOM 727 N N . ALA A 1 91 ? -7.121 -11.367 -10.289 1 94.56 91 ALA A N 1
ATOM 728 C CA . ALA A 1 91 ? -7.098 -10.141 -11.086 1 94.56 91 ALA A CA 1
ATOM 729 C C . ALA A 1 91 ? -5.715 -9.898 -11.688 1 94.56 91 ALA A C 1
ATOM 731 O O . ALA A 1 91 ? -4.727 -10.477 -11.227 1 94.56 91 ALA A O 1
ATOM 732 N N . GLN A 1 92 ? -5.762 -9.109 -12.758 1 95.06 92 GLN A N 1
ATOM 733 C CA . GLN A 1 92 ? -4.48 -8.68 -13.312 1 95.06 92 GLN A CA 1
ATOM 734 C C . GLN A 1 92 ? -3.73 -7.785 -12.336 1 95.06 92 GLN A C 1
ATOM 736 O O . GLN A 1 92 ? -4.34 -6.973 -11.633 1 95.06 92 GLN A O 1
ATOM 741 N N . GLU A 1 93 ? -2.416 -7.902 -12.289 1 95.69 93 GLU A N 1
ATOM 742 C CA . GLU A 1 93 ? -1.621 -7.195 -11.289 1 95.69 93 GLU A CA 1
ATOM 743 C C . GLU A 1 93 ? -1.506 -5.711 -11.625 1 95.69 93 GLU A C 1
ATOM 745 O O . GLU A 1 93 ? -1.385 -4.875 -10.727 1 95.69 93 GLU A O 1
ATOM 750 N N . LEU A 1 94 ? -1.574 -5.414 -12.922 1 96 94 LEU A N 1
ATOM 751 C CA . LEU A 1 94 ? -1.277 -4.047 -13.336 1 96 94 LEU A CA 1
ATOM 752 C C . LEU A 1 94 ? -2.27 -3.064 -12.727 1 96 94 LEU A C 1
ATOM 754 O O . LEU A 1 94 ? -1.87 -2.068 -12.125 1 96 94 LEU A O 1
ATOM 758 N N . PRO A 1 95 ? -3.562 -3.316 -12.891 1 97.12 95 PRO A N 1
ATOM 759 C CA . PRO A 1 95 ? -4.484 -2.381 -12.242 1 97.12 95 PRO A CA 1
ATOM 760 C C . PRO A 1 95 ? -4.32 -2.344 -10.727 1 97.12 95 PRO A C 1
ATOM 762 O O . PRO A 1 95 ? -4.484 -1.288 -10.109 1 97.12 95 PRO A O 1
ATOM 765 N N . CYS A 1 96 ? -4.059 -3.441 -10.07 1 96.69 96 CYS A N 1
ATOM 766 C CA . CYS A 1 96 ? -3.836 -3.496 -8.633 1 96.69 96 CYS A CA 1
ATOM 767 C C . CYS A 1 96 ? -2.615 -2.674 -8.234 1 96.69 96 CYS A C 1
ATOM 769 O O . CYS A 1 96 ? -2.646 -1.944 -7.242 1 96.69 96 CYS A O 1
ATOM 771 N N . LEU A 1 97 ? -1.565 -2.766 -9.055 1 96.75 97 LEU A N 1
ATOM 772 C CA . LEU A 1 97 ? -0.352 -1.991 -8.82 1 96.75 97 LEU A CA 1
ATOM 773 C C . LEU A 1 97 ? -0.625 -0.498 -8.977 1 96.75 97 LEU A C 1
ATOM 775 O O . LEU A 1 97 ? -0.16 0.306 -8.164 1 96.75 97 LEU A O 1
ATOM 779 N N . LEU A 1 98 ? -1.366 -0.181 -9.953 1 95.88 98 LEU A N 1
ATOM 780 C CA . LEU A 1 98 ? -1.685 1.221 -10.195 1 95.88 98 LEU A CA 1
ATOM 781 C C . LEU A 1 98 ? -2.494 1.806 -9.047 1 95.88 98 LEU A C 1
ATOM 783 O O . LEU A 1 98 ? -2.23 2.926 -8.602 1 95.88 98 LEU A O 1
ATOM 787 N N . ILE A 1 99 ? -3.414 1.06 -8.586 1 95.75 99 ILE A N 1
ATOM 788 C CA . ILE A 1 99 ? -4.266 1.512 -7.488 1 95.75 99 ILE A CA 1
ATOM 789 C C . ILE A 1 99 ? -3.428 1.674 -6.219 1 95.75 99 ILE A C 1
ATOM 791 O O . ILE A 1 99 ? -3.508 2.701 -5.543 1 95.75 99 ILE A O 1
ATOM 795 N N . LEU A 1 100 ? -2.629 0.694 -5.973 1 94.38 100 LEU A N 1
ATOM 796 C CA . LEU A 1 100 ? -1.797 0.741 -4.773 1 94.38 100 LEU A CA 1
ATOM 797 C C . LEU A 1 100 ? -0.796 1.89 -4.852 1 94.38 100 LEU A C 1
ATOM 799 O O . LEU A 1 100 ? -0.612 2.625 -3.879 1 94.38 100 LEU A O 1
ATOM 803 N N . CYS A 1 101 ? -0.152 2.084 -5.957 1 93.75 101 CYS A N 1
ATOM 804 C CA . CYS A 1 101 ? 0.805 3.168 -6.145 1 93.75 101 CYS A CA 1
ATOM 805 C C . CYS A 1 101 ? 0.142 4.523 -5.934 1 93.75 101 CYS A C 1
ATOM 807 O O . CYS A 1 101 ? 0.721 5.41 -5.301 1 93.75 101 CYS A O 1
ATOM 809 N N . ARG A 1 102 ? -0.969 4.598 -6.441 1 93.25 102 ARG A N 1
ATOM 810 C CA . ARG A 1 102 ? -1.693 5.852 -6.27 1 93.25 102 ARG A CA 1
ATOM 811 C C . ARG A 1 102 ? -2.021 6.098 -4.801 1 93.25 102 ARG A C 1
ATOM 813 O O . ARG A 1 102 ? -1.991 7.238 -4.332 1 93.25 102 ARG A O 1
ATOM 820 N N . GLU A 1 103 ? -2.357 5.105 -4.137 1 92.06 103 GLU A N 1
ATOM 821 C CA . 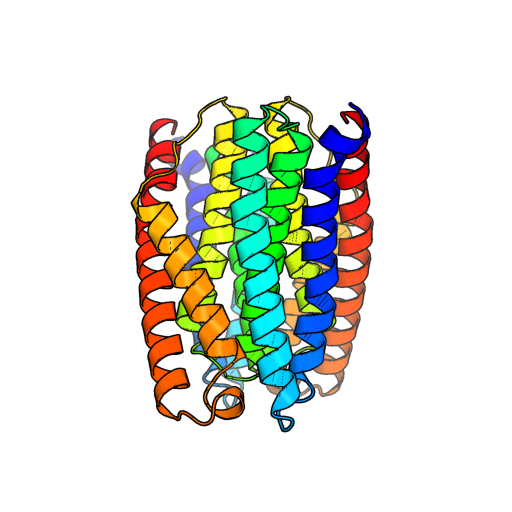GLU A 1 103 ? -2.643 5.262 -2.713 1 92.06 103 GLU A CA 1
ATOM 822 C C . GLU A 1 103 ? -1.429 5.801 -1.963 1 92.06 103 GLU A C 1
ATOM 824 O O . GLU A 1 103 ? -1.563 6.68 -1.105 1 92.06 103 GLU A O 1
ATOM 829 N N . PHE A 1 104 ? -0.3 5.32 -2.275 1 92.62 104 PHE A N 1
ATOM 830 C CA . PHE A 1 104 ? 0.922 5.805 -1.646 1 92.62 104 PHE A CA 1
ATOM 831 C C . PHE A 1 104 ? 1.229 7.23 -2.092 1 92.62 104 PHE A C 1
ATOM 833 O O . PHE A 1 104 ? 1.61 8.07 -1.276 1 92.62 104 PHE A O 1
ATOM 840 N N . LEU A 1 105 ? 1.037 7.453 -3.348 1 91.88 105 LEU A N 1
ATOM 841 C CA . LEU A 1 105 ? 1.316 8.766 -3.918 1 91.88 105 LEU A CA 1
ATOM 842 C C . LEU A 1 105 ? 0.438 9.836 -3.277 1 91.88 105 LEU A C 1
ATOM 844 O O . LEU A 1 105 ? 0.942 10.852 -2.789 1 91.88 105 LEU A O 1
ATOM 848 N N . VAL A 1 106 ? -0.794 9.555 -3.182 1 90.81 106 VAL A N 1
ATOM 849 C CA . VAL A 1 106 ? -1.751 10.531 -2.67 1 90.81 106 VAL A CA 1
ATOM 850 C C . VAL A 1 106 ? -1.574 10.688 -1.161 1 90.81 106 VAL A C 1
ATOM 852 O O . VAL A 1 106 ? -1.678 11.789 -0.628 1 90.81 106 VAL A O 1
ATOM 855 N N . ALA A 1 107 ? -1.339 9.555 -0.494 1 89.69 107 ALA A N 1
ATOM 856 C CA . ALA A 1 107 ? -1.093 9.625 0.944 1 89.69 107 ALA A CA 1
ATOM 857 C C . ALA A 1 107 ? 0.094 10.539 1.249 1 89.69 107 ALA A C 1
ATOM 859 O O . ALA A 1 107 ? 0.028 11.375 2.156 1 89.69 107 ALA A O 1
ATOM 860 N N . GLY A 1 108 ? 1.128 10.438 0.506 1 89.75 108 GLY A N 1
ATOM 861 C CA . GLY A 1 108 ? 2.297 11.281 0.691 1 89.75 108 GLY A CA 1
ATOM 862 C C . GLY A 1 108 ? 2.033 12.742 0.369 1 89.75 108 GLY A C 1
ATOM 863 O O . GLY A 1 108 ? 2.457 13.633 1.109 1 89.75 108 GLY A O 1
ATOM 864 N N . MET A 1 109 ? 1.355 12.977 -0.682 1 90.75 109 MET A N 1
ATOM 865 C CA . MET A 1 109 ? 1.041 14.344 -1.083 1 90.75 109 MET A CA 1
ATOM 866 C C . MET A 1 109 ? 0.121 15.008 -0.066 1 90.75 109 MET A C 1
ATOM 868 O O . MET A 1 109 ? 0.267 16.203 0.224 1 90.75 109 MET A O 1
ATOM 872 N N . ARG A 1 110 ? -0.75 14.195 0.446 1 88.44 110 ARG A N 1
ATOM 873 C CA . ARG A 1 110 ? -1.655 14.734 1.457 1 88.44 110 ARG A CA 1
ATOM 874 C C . ARG A 1 110 ? -0.899 15.094 2.73 1 88.44 110 ARG A C 1
ATOM 876 O O . ARG A 1 110 ? -1.213 16.094 3.383 1 88.44 110 ARG A O 1
ATOM 883 N N . GLU A 1 111 ? -0.013 14.234 3.086 1 85.88 111 GLU A N 1
ATOM 884 C CA . GLU A 1 111 ? 0.816 14.523 4.254 1 85.88 111 GLU A CA 1
ATOM 885 C C . GLU A 1 111 ? 1.584 15.828 4.074 1 85.88 111 GLU A C 1
ATOM 887 O O . GLU A 1 111 ? 1.639 16.656 4.988 1 85.88 111 GLU A O 1
ATOM 892 N N . PHE A 1 112 ? 2.115 16.031 2.916 1 87.19 112 PHE A N 1
ATOM 893 C CA . PHE A 1 112 ? 2.857 17.25 2.6 1 87.19 112 PHE A CA 1
ATOM 894 C C . PHE A 1 112 ? 1.942 18.469 2.625 1 87.19 112 PHE A C 1
ATOM 896 O O . PHE A 1 112 ? 2.266 19.469 3.248 1 87.19 112 PHE A O 1
ATOM 903 N N . LEU A 1 113 ? 0.835 18.391 1.986 1 87.25 113 LEU A N 1
ATOM 904 C CA . LEU A 1 113 ? -0.096 19.5 1.884 1 87.25 113 LEU A CA 1
ATOM 905 C C . LEU A 1 113 ? -0.667 19.859 3.252 1 87.25 113 LEU A C 1
ATOM 907 O O . LEU A 1 113 ? -0.936 21.031 3.529 1 87.25 113 LEU A O 1
ATOM 911 N N . SER A 1 114 ? -0.805 18.812 4.055 1 85.06 114 SER A N 1
ATOM 912 C CA . SER A 1 114 ? -1.304 19.062 5.402 1 85.06 114 SER A CA 1
ATOM 913 C C . SER A 1 114 ? -0.301 19.875 6.219 1 85.06 114 SER A C 1
ATOM 915 O O . SER A 1 114 ? -0.689 20.672 7.074 1 85.06 114 SER A O 1
ATOM 917 N N . GLN A 1 115 ? 0.967 19.672 5.996 1 83.38 115 GLN A N 1
ATOM 918 C CA . GLN A 1 115 ? 2.016 20.406 6.703 1 83.38 115 GLN A CA 1
ATOM 919 C C . GLN A 1 115 ? 1.948 21.891 6.402 1 83.38 115 GLN A C 1
ATOM 921 O O . GLN A 1 115 ? 2.311 22.719 7.242 1 83.38 115 GLN A O 1
ATOM 926 N N . ILE A 1 116 ? 1.45 22.266 5.234 1 84.38 116 ILE A N 1
ATOM 927 C CA . ILE A 1 116 ? 1.394 23.672 4.867 1 84.38 116 ILE A CA 1
ATOM 928 C C . ILE A 1 116 ? -0.051 24.156 4.926 1 84.38 116 ILE A C 1
ATOM 930 O O . ILE A 1 116 ? -0.379 25.203 4.367 1 84.38 116 ILE A O 1
ATOM 934 N N . LYS A 1 117 ? -0.982 23.312 5.449 1 84.94 117 LYS A N 1
ATOM 935 C CA . LYS A 1 117 ? -2.373 23.656 5.738 1 84.94 117 LYS A CA 1
ATOM 936 C C . LYS A 1 117 ? -3.158 23.906 4.453 1 84.94 117 LYS A C 1
ATOM 938 O O . LYS A 1 117 ? -3.934 24.859 4.363 1 84.94 117 LYS A O 1
ATOM 943 N N . VAL A 1 118 ? -2.826 23.203 3.443 1 85.56 118 VAL A N 1
ATOM 944 C CA . VAL A 1 118 ? -3.58 23.234 2.193 1 85.56 118 VAL A CA 1
ATOM 945 C C . VAL A 1 118 ? -4.395 21.938 2.047 1 85.56 118 VAL A C 1
ATOM 947 O O . VAL A 1 118 ? -3.895 20.859 2.328 1 85.56 118 VAL A O 1
ATOM 950 N N . SER A 1 119 ? -5.637 22.062 1.776 1 83.5 119 SER A N 1
ATOM 951 C CA . SER A 1 119 ? -6.488 20.891 1.567 1 83.5 119 SER A CA 1
ATOM 952 C C . SER A 1 119 ? -7.023 20.844 0.141 1 83.5 119 SER A C 1
ATOM 954 O O . SER A 1 119 ? -7.309 21.891 -0.454 1 83.5 119 SER A O 1
ATOM 956 N N . VAL A 1 120 ? -7.008 19.75 -0.417 1 85.44 120 VAL A N 1
ATOM 957 C CA . VAL A 1 120 ? -7.59 19.5 -1.735 1 85.44 120 VAL A CA 1
ATOM 958 C C . VAL A 1 120 ? -8.977 18.875 -1.587 1 85.44 120 VAL A C 1
ATOM 960 O O . VAL A 1 120 ? -9.109 17.781 -1.041 1 85.44 120 VAL A O 1
ATOM 963 N N . PRO A 1 121 ? -9.992 19.531 -2.02 1 83.44 121 PRO A N 1
ATOM 964 C CA . PRO A 1 121 ? -11.336 18.953 -1.886 1 83.44 121 PRO A CA 1
ATOM 965 C C . PRO A 1 121 ? -11.516 17.688 -2.703 1 83.44 121 PRO A C 1
ATOM 967 O O . PRO A 1 121 ? -10.922 17.547 -3.775 1 83.44 121 PRO A O 1
ATOM 970 N N . VAL A 1 122 ? -12.336 16.781 -2.16 1 78.69 122 VAL A N 1
ATOM 971 C CA . VAL A 1 122 ? -12.641 15.531 -2.848 1 78.69 122 VAL A CA 1
ATOM 972 C C . VAL A 1 122 ? -13.531 15.812 -4.055 1 78.69 122 VAL A C 1
ATOM 974 O O . VAL A 1 122 ? -14.539 16.516 -3.941 1 78.69 122 VAL A O 1
ATOM 977 N N . SER A 1 123 ? -13.156 15.305 -5.227 1 86 123 SER A N 1
ATOM 978 C CA . SER A 1 123 ? -13.906 15.516 -6.461 1 86 123 SER A CA 1
ATOM 979 C C . SER A 1 123 ? -14.977 14.453 -6.645 1 86 123 SER A C 1
ATOM 981 O O . SER A 1 123 ? -14.938 13.406 -6 1 86 123 SER A O 1
ATOM 983 N N . ARG A 1 124 ? -15.906 14.742 -7.512 1 88.5 124 ARG A N 1
ATOM 984 C CA . ARG A 1 124 ? -16.922 13.758 -7.867 1 88.5 124 ARG A CA 1
ATOM 985 C C . ARG A 1 124 ? -16.297 12.523 -8.5 1 88.5 124 ARG A C 1
ATOM 987 O O . ARG A 1 124 ? -16.75 11.398 -8.258 1 88.5 124 ARG A O 1
ATOM 994 N N . LEU A 1 125 ? -15.273 12.734 -9.195 1 89.19 125 LEU A N 1
ATOM 995 C CA . LEU A 1 125 ? -14.57 11.633 -9.852 1 89.19 125 LEU A CA 1
ATOM 996 C C . LEU A 1 125 ? -13.938 10.703 -8.82 1 89.19 125 LEU A C 1
ATOM 998 O O . LEU A 1 125 ? -13.844 9.492 -9.047 1 89.19 125 LEU A O 1
ATOM 1002 N N . ALA A 1 126 ? -13.516 11.266 -7.773 1 86.06 126 ALA A N 1
ATOM 1003 C CA . ALA A 1 126 ? -12.914 10.461 -6.707 1 86.06 126 ALA A CA 1
ATOM 1004 C C . ALA A 1 126 ? -13.945 9.531 -6.074 1 86.06 126 ALA A C 1
ATOM 1006 O O . ALA A 1 126 ? -13.625 8.398 -5.707 1 86.06 126 ALA A O 1
ATOM 1007 N N . LYS A 1 127 ? -15.133 9.984 -6.004 1 86.81 127 LYS A N 1
ATOM 1008 C CA . LYS A 1 127 ? -16.219 9.172 -5.453 1 86.81 127 LYS A CA 1
ATOM 1009 C C . LYS A 1 127 ? -16.562 8.023 -6.387 1 86.81 127 LYS A C 1
ATOM 1011 O O . LYS A 1 127 ? -16.781 6.895 -5.941 1 86.81 127 LYS A O 1
ATOM 1016 N N . ILE A 1 128 ? -16.609 8.32 -7.582 1 91.56 128 ILE A N 1
ATOM 1017 C CA . ILE A 1 128 ? -16.891 7.293 -8.578 1 91.56 128 ILE A CA 1
ATOM 1018 C C . ILE A 1 128 ? -15.773 6.25 -8.578 1 91.56 128 ILE A C 1
ATOM 1020 O O . ILE A 1 128 ? -16.047 5.051 -8.703 1 91.56 128 ILE A O 1
ATOM 1024 N N . LYS A 1 129 ? -14.625 6.734 -8.406 1 91.06 129 LYS A N 1
ATOM 1025 C CA . LYS A 1 129 ? -13.484 5.82 -8.359 1 91.06 129 LYS A CA 1
ATOM 1026 C C . LYS A 1 129 ? -13.625 4.828 -7.207 1 91.06 129 LYS A C 1
ATOM 1028 O O . LYS A 1 129 ? -13.391 3.631 -7.379 1 91.06 129 LYS A O 1
ATOM 1033 N N . THR A 1 130 ? -13.938 5.383 -6.074 1 89.56 130 THR A N 1
ATOM 1034 C CA . THR A 1 130 ? -14.07 4.531 -4.898 1 89.56 130 THR A CA 1
ATOM 1035 C C . THR A 1 130 ? -15.195 3.521 -5.082 1 89.56 130 THR A C 1
ATOM 1037 O O . THR A 1 130 ? -15.039 2.344 -4.754 1 89.56 130 THR A O 1
ATOM 1040 N N . THR A 1 131 ? -16.234 3.973 -5.66 1 91.75 131 THR A N 1
ATOM 1041 C CA . THR A 1 131 ? -17.359 3.082 -5.918 1 91.75 131 THR A CA 1
ATOM 1042 C C . THR A 1 131 ? -16.953 1.98 -6.895 1 91.75 131 THR A C 1
ATOM 1044 O O . THR A 1 131 ? -17.281 0.809 -6.68 1 91.75 131 THR A O 1
ATOM 1047 N N . CYS A 1 132 ? -16.297 2.354 -7.953 1 95.12 132 CYS A N 1
ATOM 1048 C CA . CYS A 1 132 ? -15.836 1.384 -8.938 1 95.12 132 CYS A CA 1
ATOM 1049 C C . CYS A 1 132 ? -14.859 0.394 -8.312 1 95.12 132 CYS A C 1
ATOM 1051 O O . CYS A 1 132 ? -14.945 -0.809 -8.57 1 95.12 132 CYS A O 1
ATOM 1053 N N . GLN A 1 133 ? -13.992 0.946 -7.547 1 95.5 133 GLN A N 1
ATOM 1054 C CA . GLN A 1 133 ? -13 0.103 -6.898 1 95.5 133 GLN A CA 1
ATOM 1055 C C . GLN A 1 133 ? -13.656 -0.901 -5.953 1 95.5 133 GLN A C 1
ATOM 1057 O O . GLN A 1 133 ? -13.336 -2.092 -5.988 1 95.5 133 GLN A O 1
ATOM 1062 N N . PHE A 1 134 ? -14.562 -0.417 -5.152 1 95.56 134 PHE A N 1
ATOM 1063 C CA . PHE A 1 134 ? -15.234 -1.291 -4.199 1 95.56 134 PHE A CA 1
ATOM 1064 C C . PHE A 1 134 ? -16.094 -2.322 -4.922 1 95.56 134 PHE A C 1
ATOM 1066 O O . PHE A 1 134 ? -16.109 -3.494 -4.543 1 95.56 134 PHE A O 1
ATOM 1073 N N . SER A 1 135 ? -16.75 -1.896 -5.902 1 96.5 135 SER A N 1
ATOM 1074 C CA . SER A 1 135 ? -17.547 -2.828 -6.688 1 96.5 135 SER A CA 1
ATOM 1075 C C . SER A 1 135 ? -16.672 -3.891 -7.348 1 96.5 135 SER A C 1
ATOM 1077 O O . SER A 1 135 ? -17.016 -5.074 -7.34 1 96.5 135 SER A O 1
ATOM 1079 N N . ALA A 1 136 ? -15.617 -3.443 -7.93 1 97.5 136 ALA A N 1
ATOM 1080 C CA . ALA A 1 136 ? -14.688 -4.367 -8.578 1 97.5 136 ALA A CA 1
ATOM 1081 C C . ALA A 1 136 ? -14.203 -5.43 -7.605 1 97.5 136 ALA A C 1
ATOM 1083 O O . ALA A 1 136 ? -14.211 -6.625 -7.918 1 97.5 136 ALA A O 1
ATOM 1084 N N . LEU A 1 137 ? -13.812 -5 -6.434 1 97.44 137 LEU A N 1
ATOM 1085 C CA . LEU A 1 137 ? -13.266 -5.926 -5.445 1 97.44 137 LEU A CA 1
ATOM 1086 C C . LEU A 1 137 ? -14.336 -6.895 -4.957 1 97.44 137 LEU A C 1
ATOM 1088 O O . LEU A 1 137 ? -14.07 -8.086 -4.777 1 97.44 137 LEU A O 1
ATOM 1092 N N . ALA A 1 138 ? -15.547 -6.379 -4.734 1 97.31 138 ALA A N 1
ATOM 1093 C CA . ALA A 1 138 ? -16.641 -7.246 -4.328 1 97.31 138 ALA A CA 1
ATOM 1094 C C . ALA A 1 138 ? -16.922 -8.32 -5.375 1 97.31 138 ALA A C 1
ATOM 1096 O O . ALA A 1 138 ? -17.062 -9.5 -5.043 1 97.31 138 ALA A O 1
ATOM 1097 N N . ILE A 1 139 ? -16.969 -7.91 -6.613 1 97.38 139 ILE A N 1
ATOM 1098 C CA . ILE A 1 139 ? -17.25 -8.82 -7.723 1 97.38 139 ILE A CA 1
ATOM 1099 C C . ILE A 1 139 ? -16.109 -9.844 -7.844 1 97.38 139 ILE A C 1
ATOM 1101 O O . ILE A 1 139 ? -16.375 -11.031 -8.047 1 97.38 139 ILE A O 1
ATOM 1105 N N . LEU A 1 140 ? -14.922 -9.391 -7.691 1 96.88 140 LEU A N 1
ATOM 1106 C CA . LEU A 1 140 ? -13.773 -10.273 -7.84 1 96.88 140 LEU A CA 1
ATOM 1107 C C . LEU A 1 140 ? -13.688 -11.25 -6.672 1 96.88 140 LEU A C 1
ATOM 1109 O O . LEU A 1 140 ? -13.211 -12.375 -6.828 1 96.88 140 LEU A O 1
ATOM 1113 N N . LEU A 1 141 ? -14.07 -10.812 -5.492 1 97.12 141 LEU A N 1
ATOM 1114 C CA . LEU A 1 141 ? -14.086 -11.695 -4.328 1 97.12 141 LEU A CA 1
ATOM 1115 C C . LEU A 1 141 ? -15.125 -12.797 -4.5 1 97.12 141 LEU A C 1
ATOM 1117 O O . LEU A 1 141 ? -14.875 -13.953 -4.137 1 97.12 141 LEU A O 1
ATOM 1121 N N . LEU A 1 142 ? -16.25 -12.43 -4.996 1 96.06 142 LEU A N 1
ATOM 1122 C CA . LEU A 1 142 ? -17.281 -13.438 -5.285 1 96.06 142 LEU A CA 1
ATOM 1123 C C . LEU A 1 142 ? -16.859 -14.32 -6.457 1 96.06 142 LEU A C 1
ATOM 1125 O O . LEU A 1 142 ? -16.844 -15.547 -6.34 1 96.06 142 LEU A O 1
ATOM 1129 N N . GLY A 1 143 ? -16.422 -13.68 -7.543 1 93.12 143 GLY A N 1
ATOM 1130 C CA . GLY A 1 143 ? -15.898 -14.336 -8.734 1 93.12 143 GLY A CA 1
ATOM 1131 C C . GLY A 1 143 ? -16.875 -15.336 -9.328 1 93.12 143 GLY A C 1
ATOM 1132 O O . GLY A 1 143 ? -18.031 -15.414 -8.914 1 93.12 143 GLY A O 1
ATOM 1133 N N . SER A 1 144 ? -16.359 -16.062 -10.305 1 92.38 144 SER A N 1
ATOM 1134 C CA . SER A 1 144 ? -17.141 -17.125 -10.938 1 92.38 144 SER A CA 1
ATOM 1135 C C . SER A 1 144 ? -17.312 -18.312 -10.008 1 92.38 144 SER A C 1
ATOM 1137 O O . SER A 1 144 ? -18.359 -18.953 -9.992 1 92.38 144 SER A O 1
ATOM 1139 N N . LYS A 1 145 ? -16.359 -18.469 -9.156 1 89.88 145 LYS A N 1
ATOM 1140 C CA . LYS A 1 145 ? -16.375 -19.609 -8.25 1 89.88 145 LYS A CA 1
ATOM 1141 C C . LYS A 1 145 ? -17.422 -19.438 -7.16 1 89.88 145 LYS A C 1
ATOM 1143 O O . LYS A 1 145 ? -18.031 -20.406 -6.699 1 89.88 145 LYS A O 1
ATOM 1148 N N . GLY A 1 146 ? -17.672 -18.219 -6.785 1 91.88 146 GLY A N 1
ATOM 1149 C CA . GLY A 1 146 ? -18.641 -17.938 -5.734 1 91.88 146 GLY A CA 1
ATOM 1150 C C . GLY A 1 146 ? -20.062 -17.797 -6.258 1 91.88 146 GLY A C 1
ATOM 1151 O O . GLY A 1 146 ? -21.016 -18.172 -5.59 1 91.88 146 GLY A O 1
ATOM 1152 N N . SER A 1 147 ? -20.219 -17.25 -7.406 1 91.44 147 SER A N 1
ATOM 1153 C CA . SER A 1 147 ? -21.547 -16.953 -7.957 1 91.44 147 SER A CA 1
ATOM 1154 C C . SER A 1 147 ? -22 -18.047 -8.914 1 91.44 147 SER A C 1
ATOM 1156 O O . SER A 1 147 ? -23.203 -18.234 -9.109 1 91.44 147 SER A O 1
ATOM 1158 N N . GLY A 1 148 ? -21.062 -18.719 -9.578 1 90.12 148 GLY A N 1
ATOM 1159 C CA . GLY A 1 148 ? -21.406 -19.672 -10.625 1 90.12 148 GLY A CA 1
ATOM 1160 C C . GLY A 1 148 ? -21.516 -19.031 -12 1 90.12 148 GLY A C 1
ATOM 1161 O O . GLY A 1 148 ? -21.734 -19.719 -13 1 90.12 148 GLY A O 1
ATOM 1162 N N . ILE A 1 149 ? -21.359 -17.703 -12.023 1 91.81 149 ILE A N 1
ATOM 1163 C CA . ILE A 1 149 ? -21.438 -16.969 -13.281 1 91.81 149 ILE A CA 1
ATOM 1164 C C . ILE A 1 149 ? -20.031 -16.703 -13.812 1 91.81 149 ILE A C 1
ATOM 1166 O O . ILE A 1 149 ? -19.281 -15.93 -13.227 1 91.81 149 ILE A O 1
ATOM 1170 N N . HIS A 1 150 ? -19.641 -17.25 -14.93 1 88.94 150 HIS A N 1
ATOM 1171 C CA . HIS A 1 150 ? -18.297 -17.188 -15.484 1 88.94 150 HIS A CA 1
ATOM 1172 C C . HIS A 1 150 ? -17.922 -15.758 -15.867 1 88.94 150 HIS A C 1
ATOM 1174 O O . HIS A 1 150 ? -16.781 -15.344 -15.703 1 88.94 150 HIS A O 1
ATOM 1180 N N . MET A 1 151 ? -18.953 -14.953 -16.188 1 92.88 151 MET A N 1
ATOM 1181 C CA . MET A 1 151 ? -18.719 -13.609 -16.703 1 92.88 151 MET A CA 1
ATOM 1182 C C . MET A 1 151 ? -18.312 -12.656 -15.578 1 92.88 151 MET A C 1
ATOM 1184 O O . MET A 1 151 ? -17.812 -11.562 -15.836 1 92.88 151 MET A O 1
ATOM 1188 N N . LEU A 1 152 ? -18.547 -13.07 -14.414 1 92.88 152 LEU A N 1
ATOM 1189 C CA . LEU A 1 152 ? -18.312 -12.18 -13.289 1 92.88 152 LEU A CA 1
ATOM 1190 C C . LEU A 1 152 ? -16.828 -11.867 -13.141 1 92.88 152 LEU A C 1
ATOM 1192 O O . LEU A 1 152 ? -16.453 -10.766 -12.719 1 92.88 152 LEU A O 1
ATOM 1196 N N . ASP A 1 153 ? -15.977 -12.812 -13.461 1 94 153 ASP A N 1
ATOM 1197 C CA . ASP A 1 153 ? -14.539 -12.57 -13.375 1 94 153 ASP A CA 1
ATOM 1198 C C . ASP A 1 153 ? -14.102 -11.492 -14.367 1 94 153 ASP A C 1
ATOM 1200 O O . ASP A 1 153 ? -13.297 -10.617 -14.031 1 94 153 ASP A O 1
ATOM 1204 N N . ILE A 1 154 ? -14.695 -11.555 -15.547 1 95.19 154 ILE A N 1
ATOM 1205 C CA . ILE A 1 154 ? -14.359 -10.594 -16.578 1 95.19 154 ILE A CA 1
ATOM 1206 C C . ILE A 1 154 ? -14.906 -9.219 -16.203 1 95.19 154 ILE A C 1
ATOM 1208 O O . ILE A 1 154 ? -14.203 -8.211 -16.344 1 95.19 154 ILE A O 1
ATOM 1212 N N . VAL A 1 155 ? -16.125 -9.203 -15.727 1 95.75 155 VAL A N 1
ATOM 1213 C CA . VAL A 1 155 ? -16.75 -7.953 -15.297 1 95.75 155 VAL A CA 1
ATOM 1214 C C . VAL A 1 155 ? -15.922 -7.32 -14.18 1 95.75 155 VAL A C 1
ATOM 1216 O O . VAL A 1 155 ? -15.703 -6.109 -14.172 1 95.75 155 VAL A O 1
ATOM 1219 N N . GLY A 1 156 ? -15.516 -8.148 -13.203 1 96.25 156 GLY A N 1
ATOM 1220 C CA . GLY A 1 156 ? -14.68 -7.664 -12.117 1 96.25 156 GLY A CA 1
ATOM 1221 C C . GLY A 1 156 ? -13.367 -7.07 -12.594 1 96.25 156 GLY A C 1
ATOM 1222 O O . GLY A 1 156 ? -12.945 -6.016 -12.117 1 96.25 156 GLY A O 1
ATOM 1223 N N . GLN A 1 157 ? -12.773 -7.688 -13.586 1 96.69 157 GLN A N 1
ATOM 1224 C CA . GLN A 1 157 ? -11.5 -7.203 -14.125 1 96.69 157 GLN A CA 1
ATOM 1225 C C . GLN A 1 157 ? -11.688 -5.887 -14.875 1 96.69 157 GLN A C 1
ATOM 1227 O O . GLN A 1 157 ? -10.883 -4.965 -14.727 1 96.69 157 GLN A O 1
ATOM 1232 N N . ILE A 1 158 ? -12.688 -5.809 -15.609 1 97.19 158 ILE A N 1
ATOM 1233 C CA . ILE A 1 158 ? -12.969 -4.598 -16.375 1 97.19 158 ILE A CA 1
ATOM 1234 C C . ILE A 1 158 ? -13.242 -3.438 -15.406 1 97.19 158 ILE A C 1
ATOM 1236 O O . ILE A 1 158 ? -12.703 -2.344 -15.578 1 97.19 158 ILE A O 1
ATOM 1240 N N . THR A 1 159 ? -14.094 -3.738 -14.43 1 97.62 159 THR A N 1
ATOM 1241 C CA . THR A 1 159 ? -14.422 -2.713 -13.445 1 97.62 159 THR A CA 1
ATOM 1242 C C . THR A 1 159 ? -13.172 -2.279 -12.688 1 97.62 159 THR A C 1
ATOM 1244 O O . THR A 1 159 ? -13.023 -1.103 -12.352 1 97.62 159 THR A O 1
ATOM 1247 N N . LEU A 1 160 ? -12.297 -3.193 -12.422 1 97.38 160 LEU A N 1
ATOM 1248 C CA . LEU A 1 160 ? -11.047 -2.875 -11.742 1 97.38 160 LEU A CA 1
ATOM 1249 C C . LEU A 1 160 ? -10.18 -1.967 -12.609 1 97.38 160 LEU A C 1
ATOM 1251 O O . LEU A 1 160 ? -9.562 -1.022 -12.109 1 97.38 160 LEU A O 1
ATOM 1255 N N . TRP A 1 161 ? -10.141 -2.211 -13.891 1 97.5 161 TRP A N 1
ATOM 1256 C CA . TRP A 1 161 ? -9.391 -1.366 -14.812 1 97.5 161 TRP A CA 1
ATOM 1257 C C . TRP A 1 161 ? -9.977 0.041 -14.867 1 97.5 161 TRP A C 1
ATOM 1259 O O . TRP A 1 161 ? -9.234 1.027 -14.914 1 97.5 161 TRP A O 1
ATOM 1269 N N . ILE A 1 162 ? -11.242 0.082 -14.867 1 97.31 162 ILE A N 1
ATOM 1270 C CA . ILE A 1 162 ? -11.906 1.381 -14.844 1 97.31 162 ILE A CA 1
ATOM 1271 C C . ILE A 1 162 ? -11.516 2.135 -13.578 1 97.31 162 ILE A C 1
ATOM 1273 O O . ILE A 1 162 ? -11.156 3.314 -13.633 1 97.31 162 ILE A O 1
ATOM 1277 N N . ALA A 1 163 ? -11.578 1.413 -12.477 1 96.31 163 ALA A N 1
ATOM 1278 C CA . ALA A 1 163 ? -11.18 2.016 -11.211 1 96.31 163 ALA A CA 1
ATOM 1279 C C . ALA A 1 163 ? -9.734 2.488 -11.25 1 96.31 163 ALA A C 1
ATOM 1281 O O . ALA A 1 163 ? -9.414 3.572 -10.758 1 96.31 163 ALA A O 1
ATOM 1282 N N . ALA A 1 164 ? -8.883 1.714 -11.836 1 96.31 164 ALA A N 1
ATOM 1283 C CA . ALA A 1 164 ? -7.465 2.051 -11.914 1 96.31 164 ALA A CA 1
ATOM 1284 C C . ALA A 1 164 ? -7.25 3.307 -12.758 1 96.31 164 ALA A C 1
ATOM 1286 O O . ALA A 1 164 ? -6.465 4.184 -12.383 1 96.31 164 ALA A O 1
ATOM 1287 N N . ILE A 1 165 ? -7.941 3.41 -13.844 1 95.69 165 ILE A N 1
ATOM 1288 C CA . ILE A 1 165 ? -7.824 4.574 -14.719 1 95.69 165 ILE A CA 1
ATOM 1289 C C . ILE A 1 165 ? -8.328 5.816 -13.992 1 95.69 165 ILE A C 1
ATOM 1291 O O . ILE A 1 165 ? -7.672 6.863 -14.016 1 95.69 165 ILE A O 1
ATOM 1295 N N . LEU A 1 166 ? -9.453 5.676 -13.344 1 93.94 166 LEU A N 1
ATOM 1296 C CA . LEU A 1 166 ? -10.008 6.789 -12.586 1 93.94 166 LEU A CA 1
ATOM 1297 C C . LEU A 1 166 ? -9.07 7.207 -11.461 1 93.94 166 LEU A C 1
ATOM 1299 O O . LEU A 1 166 ? -8.977 8.391 -11.125 1 93.94 166 LEU A O 1
ATOM 1303 N N . THR A 1 167 ? -8.422 6.184 -10.844 1 91.12 167 THR A N 1
ATOM 1304 C CA . THR A 1 167 ? -7.477 6.445 -9.766 1 91.12 167 THR A CA 1
ATOM 1305 C C . THR A 1 167 ? -6.305 7.285 -10.258 1 91.12 167 THR A C 1
ATOM 1307 O O . THR A 1 167 ? -5.867 8.211 -9.578 1 91.12 167 THR A O 1
ATOM 1310 N N . ILE A 1 168 ? -5.859 7.051 -11.445 1 91.44 168 ILE A N 1
ATOM 1311 C CA . ILE A 1 168 ? -4.762 7.805 -12.031 1 91.44 168 ILE A CA 1
ATOM 1312 C C . ILE A 1 168 ? -5.215 9.234 -12.328 1 91.44 168 ILE A C 1
ATOM 1314 O O . ILE A 1 168 ? -4.496 10.195 -12.031 1 91.44 168 ILE A O 1
ATOM 1318 N N . ILE A 1 169 ? -6.383 9.328 -12.797 1 91.81 169 ILE A N 1
ATOM 1319 C CA . ILE A 1 169 ? -6.922 10.633 -13.164 1 91.81 169 ILE A CA 1
ATOM 1320 C C . ILE A 1 169 ? -7.105 11.484 -11.914 1 91.81 169 ILE A C 1
ATOM 1322 O O . ILE A 1 169 ? -6.723 12.656 -11.891 1 91.81 169 ILE A O 1
ATOM 1326 N N . THR A 1 170 ? -7.613 10.906 -10.852 1 90.38 170 THR A N 1
ATOM 1327 C CA . THR A 1 170 ? -7.887 11.672 -9.641 1 90.38 170 THR A CA 1
ATOM 1328 C C . THR A 1 170 ? -6.594 11.977 -8.883 1 90.38 170 THR A C 1
ATOM 1330 O O . THR A 1 170 ? -6.539 12.922 -8.094 1 90.38 170 THR A O 1
ATOM 1333 N N . GLY A 1 171 ? -5.59 11.125 -9.047 1 89.06 171 GLY A N 1
ATOM 1334 C CA . GLY A 1 171 ? -4.301 11.406 -8.438 1 89.06 171 GLY A CA 1
ATOM 1335 C C . GLY A 1 171 ? -3.631 12.648 -9 1 89.06 171 GLY A C 1
ATOM 1336 O O . GLY A 1 171 ? -2.846 13.305 -8.312 1 89.06 171 GLY A O 1
ATOM 1337 N N . TYR A 1 172 ? -4.02 12.984 -10.18 1 88.38 172 TYR A N 1
ATOM 1338 C CA . TYR A 1 172 ? -3.453 14.141 -10.867 1 88.38 172 TYR A CA 1
ATOM 1339 C C . TYR A 1 172 ? -3.836 15.438 -10.156 1 88.38 172 TYR A C 1
ATOM 1341 O O . TYR A 1 172 ? -3.041 16.375 -10.094 1 88.38 172 TYR A O 1
ATOM 1349 N N . SER A 1 173 ? -5.004 15.578 -9.586 1 87.19 173 SER A N 1
ATOM 1350 C CA . SER A 1 173 ? -5.434 16.766 -8.867 1 87.19 173 SER A CA 1
ATOM 1351 C C . SER A 1 173 ? -4.523 17.062 -7.684 1 87.19 173 SER A C 1
ATOM 1353 O O . SER A 1 173 ? -4.211 18.219 -7.402 1 87.19 173 SER A O 1
ATOM 1355 N N . TYR A 1 174 ? -4.082 16.016 -7.008 1 87 174 TYR A N 1
ATOM 1356 C CA . TYR A 1 174 ? -3.182 16.203 -5.875 1 87 174 TYR A CA 1
ATOM 1357 C C . TYR A 1 174 ? -1.791 16.609 -6.344 1 87 174 TYR A C 1
ATOM 1359 O O . TYR A 1 174 ? -1.126 17.422 -5.695 1 87 174 TYR A O 1
ATOM 1367 N N . LEU A 1 175 ? -1.424 16.078 -7.438 1 88.12 175 LEU A N 1
ATOM 1368 C CA . LEU A 1 175 ? -0.13 16.438 -8 1 88.12 175 LEU A CA 1
ATOM 1369 C C . LEU A 1 175 ? -0.111 17.922 -8.406 1 88.12 175 LEU A C 1
ATOM 1371 O O . LEU A 1 175 ? 0.846 18.625 -8.102 1 88.12 175 LEU A O 1
ATOM 1375 N N . LYS A 1 176 ? -1.158 18.359 -9.031 1 89.19 176 LYS A N 1
ATOM 1376 C CA . LYS A 1 176 ? -1.269 19.766 -9.438 1 89.19 176 LYS A CA 1
ATOM 1377 C C . LYS A 1 176 ? -1.245 20.688 -8.227 1 89.19 176 LYS A C 1
ATOM 1379 O O . LYS A 1 176 ? -0.599 21.734 -8.25 1 89.19 176 LYS A O 1
ATOM 1384 N N . ALA A 1 177 ? -1.919 20.234 -7.219 1 87.94 177 ALA A N 1
ATOM 1385 C CA . ALA A 1 177 ? -1.954 21.031 -6 1 87.94 177 ALA A CA 1
ATOM 1386 C C . ALA A 1 177 ? -0.569 21.125 -5.367 1 87.94 177 ALA A C 1
ATOM 1388 O O . ALA A 1 177 ? -0.183 22.188 -4.859 1 87.94 177 ALA A O 1
ATOM 1389 N N . CYS A 1 178 ? 0.181 20.062 -5.387 1 86.38 178 CYS A N 1
ATOM 1390 C CA . CYS A 1 178 ? 1.511 20.047 -4.789 1 86.38 178 CYS A CA 1
ATOM 1391 C C . CYS A 1 178 ? 2.484 20.891 -5.59 1 86.38 178 CYS A C 1
ATOM 1393 O O . CYS A 1 178 ? 3.32 21.594 -5.02 1 86.38 178 CYS A O 1
ATOM 1395 N N . ILE A 1 179 ? 2.32 20.891 -6.934 1 84.25 179 ILE A N 1
ATOM 1396 C CA . ILE A 1 179 ? 3.238 21.594 -7.82 1 84.25 179 ILE A CA 1
ATOM 1397 C C . ILE A 1 179 ? 3.039 23.094 -7.672 1 84.25 179 ILE A C 1
ATOM 1399 O O . ILE A 1 179 ? 3.984 23.875 -7.832 1 84.25 179 ILE A O 1
ATOM 1403 N N . LYS A 1 180 ? 1.827 23.5 -7.309 1 85.25 180 LYS A N 1
ATOM 1404 C CA . LYS A 1 180 ? 1.529 24.906 -7.117 1 85.25 180 LYS A CA 1
ATOM 1405 C C . LYS A 1 180 ? 2.352 25.5 -5.969 1 85.25 180 LYS A C 1
ATOM 1407 O O . LYS A 1 180 ? 2.576 26.703 -5.914 1 85.25 180 LYS A O 1
ATOM 1412 N N . TYR A 1 181 ? 2.775 24.719 -5.105 1 77.81 181 TYR A N 1
ATOM 1413 C CA . TYR A 1 181 ? 3.498 25.219 -3.939 1 77.81 181 TYR A CA 1
ATOM 1414 C C . TYR A 1 181 ? 4.988 24.922 -4.059 1 77.81 181 TYR A C 1
ATOM 1416 O O . TYR A 1 181 ? 5.738 25.078 -3.09 1 77.81 181 TYR A O 1
ATOM 1424 N N . PHE A 1 182 ? 5.312 24.375 -5.184 1 69.81 182 PHE A N 1
ATOM 1425 C CA . PHE A 1 182 ? 6.715 24.219 -5.547 1 69.81 182 PHE A CA 1
ATOM 1426 C C . PHE A 1 182 ? 7.16 25.328 -6.484 1 69.81 182 PHE A C 1
ATOM 1428 O O . PHE A 1 182 ? 6.367 25.828 -7.285 1 69.81 182 PHE A O 1
ATOM 1435 N N . MET B 1 1 ? 23.922 26.406 -9.172 1 42.03 1 MET B N 1
ATOM 1436 C CA . MET B 1 1 ? 23.141 26.5 -7.949 1 42.03 1 MET B CA 1
ATOM 1437 C C . MET B 1 1 ? 21.812 25.75 -8.102 1 42.03 1 MET B C 1
ATOM 1439 O O . MET B 1 1 ? 21.391 25.031 -7.188 1 42.03 1 MET B O 1
ATOM 1443 N N . GLN B 1 2 ? 21.078 25.969 -9.344 1 49.66 2 GLN B N 1
ATOM 1444 C CA . GLN B 1 2 ? 19.75 25.453 -9.688 1 49.66 2 GLN B CA 1
ATOM 1445 C C . GLN B 1 2 ? 19.812 23.953 -9.938 1 49.66 2 GLN B C 1
ATOM 1447 O O . GLN B 1 2 ? 18.891 23.219 -9.562 1 49.66 2 GLN B O 1
ATOM 1452 N N . LEU B 1 3 ? 20.922 23.594 -10.57 1 48.41 3 LEU B N 1
ATOM 1453 C CA . LEU B 1 3 ? 21.141 22.188 -10.93 1 48.41 3 LEU B CA 1
ATOM 1454 C C . LEU B 1 3 ? 21.359 21.344 -9.68 1 48.41 3 LEU B C 1
ATOM 1456 O O . LEU B 1 3 ? 20.906 20.203 -9.625 1 48.41 3 LEU B O 1
ATOM 1460 N N . THR B 1 4 ? 22 21.844 -8.734 1 53.69 4 THR B N 1
ATOM 1461 C CA . THR B 1 4 ? 22.312 21.141 -7.496 1 53.69 4 THR B CA 1
ATOM 1462 C C . THR B 1 4 ? 21.031 20.859 -6.703 1 53.69 4 THR B C 1
ATOM 1464 O O . THR B 1 4 ? 20.953 19.859 -5.973 1 53.69 4 THR B O 1
ATOM 1467 N N . ARG B 1 5 ? 20.094 21.797 -6.812 1 58.34 5 ARG B N 1
ATOM 1468 C CA . ARG B 1 5 ? 18.844 21.641 -6.098 1 58.34 5 ARG B CA 1
ATOM 1469 C C . ARG B 1 5 ? 17.969 20.578 -6.742 1 58.34 5 ARG B C 1
ATOM 1471 O O . ARG B 1 5 ? 17.109 19.984 -6.086 1 58.34 5 ARG B O 1
ATOM 1478 N N . LYS B 1 6 ? 18.391 20.266 -8.023 1 68.25 6 LYS B N 1
ATOM 1479 C CA . LYS B 1 6 ? 17.531 19.375 -8.805 1 68.25 6 LYS B CA 1
ATOM 1480 C C . LYS B 1 6 ? 18.047 17.938 -8.734 1 68.25 6 LYS B C 1
ATOM 1482 O O . LYS B 1 6 ? 17.359 17 -9.172 1 68.25 6 LYS B O 1
ATOM 1487 N N . ILE B 1 7 ? 19.25 17.781 -8.125 1 68.75 7 ILE B N 1
ATOM 1488 C CA . ILE B 1 7 ? 19.906 16.484 -8.133 1 68.75 7 ILE B CA 1
ATOM 1489 C C . ILE B 1 7 ? 19.078 15.477 -7.344 1 68.75 7 ILE B C 1
ATOM 1491 O O . ILE B 1 7 ? 18.781 14.391 -7.836 1 68.75 7 ILE B O 1
ATOM 1495 N N . PRO B 1 8 ? 18.641 15.891 -6.211 1 69.5 8 PRO B N 1
ATOM 1496 C CA . PRO B 1 8 ? 17.859 14.922 -5.453 1 69.5 8 PRO B CA 1
ATOM 1497 C C . PRO B 1 8 ? 16.562 14.531 -6.16 1 69.5 8 PRO B C 1
ATOM 1499 O O . PRO B 1 8 ? 16.141 13.367 -6.105 1 69.5 8 PRO B O 1
ATOM 1502 N N . ASN B 1 9 ? 16.078 15.43 -6.949 1 76.12 9 ASN B N 1
ATOM 1503 C CA . ASN B 1 9 ? 14.852 15.148 -7.68 1 76.12 9 ASN B CA 1
ATOM 1504 C C . ASN B 1 9 ? 15.102 14.203 -8.852 1 76.12 9 ASN B C 1
ATOM 1506 O O . ASN B 1 9 ? 14.258 13.352 -9.156 1 76.12 9 ASN B O 1
ATOM 1510 N N . ILE B 1 10 ? 16.266 14.367 -9.352 1 78.31 10 ILE B N 1
ATOM 1511 C CA . ILE B 1 10 ? 16.609 13.5 -10.469 1 78.31 10 ILE B CA 1
ATOM 1512 C C . ILE B 1 10 ? 16.828 12.07 -9.969 1 78.31 10 ILE B C 1
ATOM 1514 O O . ILE B 1 10 ? 16.406 11.109 -10.617 1 78.31 10 ILE B O 1
ATOM 1518 N N . LEU B 1 11 ? 17.406 11.969 -8.805 1 79.88 11 LEU B N 1
ATOM 1519 C CA . LEU B 1 11 ? 17.656 10.656 -8.227 1 79.88 11 LEU B CA 1
ATOM 1520 C C . LEU B 1 11 ? 16.344 9.969 -7.859 1 79.88 11 LEU B C 1
ATOM 1522 O O . LEU B 1 11 ? 16.172 8.773 -8.094 1 79.88 11 LEU B O 1
ATOM 1526 N N . THR B 1 12 ? 15.453 10.75 -7.383 1 83.81 12 THR B N 1
ATOM 1527 C CA . THR B 1 12 ? 14.141 10.219 -7.039 1 83.81 12 THR B CA 1
ATOM 1528 C C . THR B 1 12 ? 13.383 9.781 -8.289 1 83.81 12 THR B C 1
ATOM 1530 O O . THR B 1 12 ? 12.781 8.711 -8.32 1 83.81 12 THR B O 1
ATOM 1533 N N . ALA B 1 13 ? 13.5 10.594 -9.32 1 84.88 13 ALA B N 1
ATOM 1534 C CA . ALA B 1 13 ? 12.859 10.258 -10.586 1 84.88 13 ALA B CA 1
ATOM 1535 C C . ALA B 1 13 ? 13.438 8.984 -11.172 1 84.88 13 ALA B C 1
ATOM 1537 O O . ALA B 1 13 ? 12.711 8.164 -11.742 1 84.88 13 ALA B O 1
ATOM 1538 N N . THR B 1 14 ? 14.68 8.859 -11.055 1 86.25 14 THR B N 1
ATOM 1539 C CA . THR B 1 14 ? 15.344 7.66 -11.547 1 86.25 14 THR B CA 1
ATOM 1540 C C . THR B 1 14 ? 14.883 6.43 -10.773 1 86.25 14 THR B C 1
ATOM 1542 O O . THR B 1 14 ? 14.633 5.375 -11.359 1 86.25 14 THR B O 1
ATOM 1545 N N . ARG B 1 15 ? 14.68 6.582 -9.484 1 90 15 ARG B N 1
ATOM 1546 C CA . ARG B 1 15 ? 14.203 5.477 -8.656 1 90 15 ARG B CA 1
ATOM 1547 C C . ARG B 1 15 ? 12.797 5.059 -9.062 1 90 15 ARG B C 1
ATOM 1549 O O . ARG B 1 15 ? 12.5 3.863 -9.148 1 90 15 ARG B O 1
ATOM 1556 N N . ILE B 1 16 ? 12.031 6.004 -9.344 1 89.62 16 ILE B N 1
ATOM 1557 C CA . ILE B 1 16 ? 10.664 5.719 -9.758 1 89.62 16 ILE B CA 1
ATOM 1558 C C . ILE B 1 16 ? 10.664 5.031 -11.125 1 89.62 16 ILE B C 1
ATOM 1560 O O . ILE B 1 16 ? 9.891 4.105 -11.359 1 89.62 16 ILE B O 1
ATOM 1564 N N . SER B 1 17 ? 11.578 5.457 -12 1 91.94 17 SER B N 1
ATOM 1565 C CA . SER B 1 17 ? 11.664 4.898 -13.344 1 91.94 17 SER B CA 1
ATOM 1566 C C . SER B 1 17 ? 12.164 3.457 -13.312 1 91.94 17 SER B C 1
ATOM 1568 O O . SER B 1 17 ? 11.883 2.676 -14.227 1 91.94 17 SER B O 1
ATOM 1570 N N . ILE B 1 18 ? 12.875 3.105 -12.32 1 94.94 18 ILE B N 1
ATOM 1571 C CA . ILE B 1 18 ? 13.453 1.773 -12.172 1 94.94 18 ILE B CA 1
ATOM 1572 C C . ILE B 1 18 ? 12.359 0.774 -11.812 1 94.94 18 ILE B C 1
ATOM 1574 O O . ILE B 1 18 ? 12.469 -0.414 -12.125 1 94.94 18 ILE B O 1
ATOM 1578 N N . ILE B 1 19 ? 11.273 1.243 -11.227 1 95.44 19 ILE B N 1
ATOM 1579 C CA . ILE B 1 19 ? 10.227 0.381 -10.688 1 95.44 19 ILE B CA 1
ATOM 1580 C C . ILE B 1 19 ? 9.609 -0.449 -11.805 1 95.44 19 ILE B C 1
ATOM 1582 O O . ILE B 1 19 ? 9.578 -1.68 -11.734 1 95.44 19 ILE B O 1
ATOM 1586 N N . PRO B 1 20 ? 9.188 0.144 -12.953 1 96.12 20 PRO B N 1
ATOM 1587 C CA . PRO B 1 20 ? 8.602 -0.675 -14.016 1 96.12 20 PRO B CA 1
ATOM 1588 C C . PRO B 1 20 ? 9.586 -1.691 -14.586 1 96.12 20 PRO B C 1
ATOM 1590 O O . PRO B 1 20 ? 9.188 -2.793 -14.977 1 96.12 20 PRO B O 1
ATOM 1593 N N . ILE B 1 21 ? 10.836 -1.324 -14.609 1 96.75 21 ILE B N 1
ATOM 1594 C CA . ILE B 1 21 ? 11.852 -2.23 -15.133 1 96.75 21 ILE B CA 1
ATOM 1595 C C . ILE B 1 21 ? 11.969 -3.453 -14.227 1 96.75 21 ILE B C 1
ATOM 1597 O O . ILE B 1 21 ? 11.961 -4.59 -14.703 1 96.75 21 ILE B O 1
ATOM 1601 N N . ILE B 1 22 ? 12.031 -3.232 -12.953 1 97.31 22 ILE B N 1
ATOM 1602 C CA . ILE B 1 22 ? 12.109 -4.332 -12 1 97.31 22 ILE B CA 1
ATOM 1603 C C . ILE B 1 22 ? 10.859 -5.207 -12.117 1 97.31 22 ILE B C 1
ATOM 1605 O O . ILE B 1 22 ? 10.953 -6.438 -12.102 1 97.31 22 ILE B O 1
ATOM 1609 N N . LEU B 1 23 ? 9.688 -4.578 -12.258 1 97 23 LEU B N 1
ATOM 1610 C CA . LEU B 1 23 ? 8.43 -5.316 -12.328 1 97 23 LEU B CA 1
ATOM 1611 C C . LEU B 1 23 ? 8.398 -6.215 -13.555 1 97 23 LEU B C 1
ATOM 1613 O O . LEU B 1 23 ? 7.906 -7.344 -13.492 1 97 23 LEU B O 1
ATOM 1617 N N . ILE B 1 24 ? 8.953 -5.734 -14.656 1 96.69 24 ILE B N 1
ATOM 1618 C CA . ILE B 1 24 ? 8.953 -6.496 -15.898 1 96.69 24 ILE B CA 1
ATOM 1619 C C . ILE B 1 24 ? 9.844 -7.727 -15.75 1 96.69 24 ILE B C 1
ATOM 1621 O O . ILE B 1 24 ? 9.562 -8.781 -16.312 1 96.69 24 ILE B O 1
ATOM 1625 N N . THR B 1 25 ? 10.883 -7.66 -14.992 1 96.5 25 THR B N 1
ATOM 1626 C CA . THR B 1 25 ? 11.812 -8.773 -14.828 1 96.5 25 THR B CA 1
ATOM 1627 C C . THR B 1 25 ? 11.117 -9.969 -14.18 1 96.5 25 THR B C 1
ATOM 1629 O O . THR B 1 25 ? 11.539 -11.109 -14.359 1 96.5 25 THR B O 1
ATOM 1632 N N . PHE B 1 26 ? 10.055 -9.734 -13.438 1 96 26 PHE B N 1
ATOM 1633 C CA . PHE B 1 26 ? 9.352 -10.82 -12.766 1 96 26 PHE B CA 1
ATOM 1634 C C . PHE B 1 26 ? 8.727 -11.781 -13.773 1 96 26 PHE B C 1
ATOM 1636 O O . PHE B 1 26 ? 8.5 -12.953 -13.469 1 96 26 PHE B O 1
ATOM 1643 N N . TYR B 1 27 ? 8.461 -11.305 -14.945 1 95.81 27 TYR B N 1
ATOM 1644 C CA . TYR B 1 27 ? 7.797 -12.125 -15.953 1 95.81 27 TYR B CA 1
ATOM 1645 C C . TYR B 1 27 ? 8.797 -13.039 -16.656 1 95.81 27 TYR B C 1
ATOM 1647 O O . TYR B 1 27 ? 8.398 -13.969 -17.375 1 95.81 27 TYR B O 1
ATOM 1655 N N . PHE B 1 28 ? 10.039 -12.812 -16.469 1 95.38 28 PHE B N 1
ATOM 1656 C CA . PHE B 1 28 ? 11.094 -13.664 -17 1 95.38 28 PHE B CA 1
ATOM 1657 C C . PHE B 1 28 ? 11.742 -14.492 -15.891 1 95.38 28 PHE B C 1
ATOM 1659 O O . PHE B 1 28 ? 12.961 -14.469 -15.719 1 95.38 28 PHE B O 1
ATOM 1666 N N . ASP B 1 29 ? 10.922 -15.25 -15.227 1 89.81 29 ASP B N 1
ATOM 1667 C CA . ASP B 1 29 ? 11.305 -15.984 -14.023 1 89.81 29 ASP B CA 1
ATOM 1668 C C . ASP B 1 29 ? 12.297 -17.094 -14.344 1 89.81 29 ASP B C 1
ATOM 1670 O O . ASP B 1 29 ? 13.07 -17.516 -13.484 1 89.81 29 ASP B O 1
ATOM 1674 N N . ASP B 1 30 ? 12.328 -17.547 -15.531 1 91.12 30 ASP B N 1
ATOM 1675 C CA . ASP B 1 30 ? 13.18 -18.672 -15.906 1 91.12 30 ASP B CA 1
ATOM 1676 C C . ASP B 1 30 ? 14.562 -18.188 -16.344 1 91.12 30 ASP B C 1
ATOM 1678 O O . ASP B 1 30 ? 15.477 -19 -16.547 1 91.12 30 ASP B O 1
ATOM 1682 N N . VAL B 1 31 ? 14.727 -16.891 -16.422 1 93.5 31 VAL B N 1
ATOM 1683 C CA . VAL B 1 31 ? 15.984 -16.297 -16.875 1 93.5 31 VAL B CA 1
ATOM 1684 C C . VAL B 1 31 ? 16.797 -15.828 -15.68 1 93.5 31 VAL B C 1
ATOM 1686 O O . VAL B 1 31 ? 16.359 -14.961 -14.922 1 93.5 31 VAL B O 1
ATOM 1689 N N . ILE B 1 32 ? 17.969 -16.391 -15.539 1 94.19 32 ILE B N 1
ATOM 1690 C CA . ILE B 1 32 ? 18.844 -16.078 -14.422 1 94.19 32 ILE B CA 1
ATOM 1691 C C . ILE B 1 32 ? 19.156 -14.578 -14.406 1 94.19 32 ILE B C 1
ATOM 1693 O O . ILE B 1 32 ? 19.109 -13.945 -13.352 1 94.19 32 ILE B O 1
ATOM 1697 N N . PHE B 1 33 ? 19.375 -14.062 -15.508 1 94.88 33 PHE B N 1
ATOM 1698 C CA . PHE B 1 33 ? 19.75 -12.656 -15.641 1 94.88 33 PHE B CA 1
ATOM 1699 C C . PHE B 1 33 ? 18.625 -11.75 -15.141 1 94.88 33 PHE B C 1
ATOM 1701 O O . PHE B 1 33 ? 18.891 -10.664 -14.609 1 94.88 33 PHE B O 1
ATOM 1708 N N . SER B 1 34 ? 17.406 -12.133 -15.32 1 95.94 34 SER B N 1
ATOM 1709 C CA . SER B 1 34 ? 16.281 -11.328 -14.867 1 95.94 34 SER B CA 1
ATOM 1710 C C . SER B 1 34 ? 16.312 -11.133 -13.352 1 95.94 34 SER B C 1
ATOM 1712 O O . SER B 1 34 ? 16.031 -10.031 -12.867 1 95.94 34 SER B O 1
ATOM 1714 N N . HIS B 1 35 ? 16.656 -12.117 -12.672 1 96.19 35 HIS B N 1
ATOM 1715 C CA . HIS B 1 35 ? 16.734 -12.039 -11.219 1 96.19 35 HIS B CA 1
ATOM 1716 C C . HIS B 1 35 ? 17.891 -11.148 -10.781 1 96.19 35 HIS B C 1
ATOM 1718 O O . HIS B 1 35 ? 17.75 -10.328 -9.875 1 96.19 35 HIS B O 1
ATOM 1724 N N . GLN B 1 36 ? 19.016 -11.312 -11.422 1 96.94 36 GLN B N 1
ATOM 1725 C CA . GLN B 1 36 ? 20.188 -10.508 -11.109 1 96.94 36 GLN B CA 1
ATOM 1726 C C . GLN B 1 36 ? 19.953 -9.031 -11.414 1 96.94 36 GLN B C 1
ATOM 1728 O O . GLN B 1 36 ? 20.359 -8.164 -10.648 1 96.94 36 GLN B O 1
ATOM 1733 N N . LEU B 1 37 ? 19.312 -8.844 -12.547 1 97.12 37 LEU B N 1
ATOM 1734 C CA . LEU B 1 37 ? 19 -7.473 -12.93 1 97.12 37 LEU B CA 1
ATOM 1735 C C . LEU B 1 37 ? 18.062 -6.828 -11.906 1 97.12 37 LEU B C 1
ATOM 1737 O O . LEU B 1 37 ? 18.297 -5.691 -11.477 1 97.12 37 LEU B O 1
ATOM 1741 N N . ALA B 1 38 ? 17.031 -7.5 -11.547 1 97.38 38 ALA B N 1
ATOM 1742 C CA . ALA B 1 38 ? 16.078 -6.984 -10.57 1 97.38 38 ALA B CA 1
ATOM 1743 C C . ALA B 1 38 ? 16.766 -6.652 -9.25 1 97.38 38 ALA B C 1
ATOM 1745 O O . ALA B 1 38 ? 16.578 -5.566 -8.703 1 97.38 38 ALA B O 1
ATOM 1746 N N . ALA B 1 39 ? 17.547 -7.598 -8.781 1 97.38 39 ALA B N 1
ATOM 1747 C CA . ALA B 1 39 ? 18.25 -7.402 -7.516 1 97.38 39 ALA B CA 1
ATOM 1748 C C . ALA B 1 39 ? 19.219 -6.227 -7.602 1 97.38 39 ALA B C 1
ATOM 1750 O O . ALA B 1 39 ? 19.281 -5.395 -6.691 1 97.38 39 ALA B O 1
ATOM 1751 N N . THR B 1 40 ? 19.969 -6.184 -8.672 1 97.25 40 THR B N 1
ATOM 1752 C CA . THR B 1 40 ? 20.953 -5.125 -8.867 1 97.25 40 THR B CA 1
ATOM 1753 C C . THR B 1 40 ? 20.266 -3.762 -8.938 1 97.25 40 THR B C 1
ATOM 1755 O O . THR B 1 40 ? 20.703 -2.812 -8.273 1 97.25 40 THR B O 1
ATOM 1758 N N . LEU B 1 41 ? 19.25 -3.672 -9.727 1 96.81 41 LEU B N 1
ATOM 1759 C CA . LEU B 1 41 ? 18.516 -2.418 -9.859 1 96.81 41 LEU B CA 1
ATOM 1760 C C . LEU B 1 41 ? 17.922 -1.993 -8.516 1 96.81 41 LEU B C 1
ATOM 1762 O O . LEU B 1 41 ? 17.953 -0.809 -8.172 1 96.81 41 LEU B O 1
ATOM 1766 N N . PHE B 1 42 ? 17.438 -2.957 -7.812 1 97.44 42 PHE B N 1
ATOM 1767 C CA . PHE B 1 42 ? 16.859 -2.65 -6.508 1 97.44 42 PHE B CA 1
ATOM 1768 C C . PHE B 1 42 ? 17.922 -2.117 -5.559 1 97.44 42 PHE B C 1
ATOM 1770 O O . PHE B 1 42 ? 17.688 -1.143 -4.84 1 97.44 42 PHE B O 1
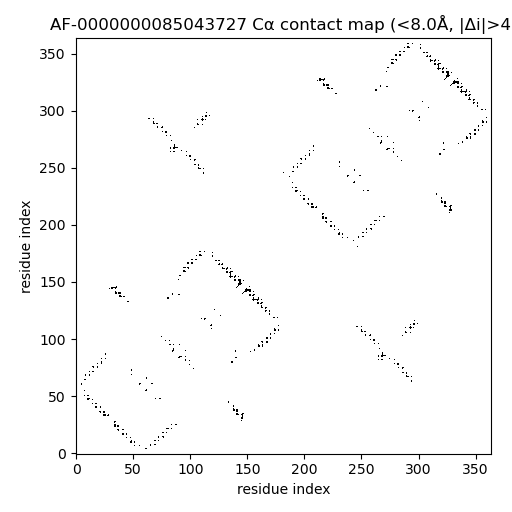ATOM 1777 N N . VAL B 1 43 ? 19.031 -2.742 -5.523 1 95.38 43 VAL B N 1
ATOM 1778 C CA . VAL B 1 43 ? 20.125 -2.318 -4.66 1 95.38 43 VAL B CA 1
ATOM 1779 C C . VAL B 1 43 ? 20.578 -0.914 -5.047 1 95.38 43 VAL B C 1
ATOM 1781 O O . VAL B 1 43 ? 20.812 -0.07 -4.18 1 95.38 43 VAL B O 1
ATOM 1784 N N . ILE B 1 44 ? 20.656 -0.704 -6.297 1 93.38 44 ILE B N 1
ATOM 1785 C CA . ILE B 1 44 ? 21.031 0.621 -6.777 1 93.38 44 ILE B CA 1
ATOM 1786 C C . ILE B 1 44 ? 20.016 1.652 -6.301 1 93.38 44 ILE B C 1
ATOM 1788 O O . ILE B 1 44 ? 20.391 2.721 -5.809 1 93.38 44 ILE B O 1
ATOM 1792 N N . ALA B 1 45 ? 18.75 1.301 -6.457 1 91.12 45 ALA B N 1
ATOM 1793 C CA . ALA B 1 45 ? 17.688 2.195 -6 1 91.12 45 ALA B CA 1
ATOM 1794 C C . ALA B 1 45 ? 17.812 2.461 -4.504 1 91.12 45 ALA B C 1
ATOM 1796 O O . ALA B 1 45 ? 17.625 3.594 -4.051 1 91.12 45 ALA B O 1
ATOM 1797 N N . GLY B 1 46 ? 18.141 1.412 -3.742 1 89.25 46 GLY B N 1
ATOM 1798 C CA . GLY B 1 46 ? 18.312 1.565 -2.307 1 89.25 46 GLY B CA 1
ATOM 1799 C C . GLY B 1 46 ? 19.5 2.426 -1.938 1 89.25 46 GLY B C 1
ATOM 1800 O O . GLY B 1 46 ? 19.422 3.26 -1.033 1 89.25 46 GLY B O 1
ATOM 1801 N N . ILE B 1 47 ? 20.547 2.217 -2.592 1 87.69 47 ILE B N 1
ATOM 1802 C CA . ILE B 1 47 ? 21.766 2.965 -2.334 1 87.69 47 ILE B CA 1
ATOM 1803 C C . ILE B 1 47 ? 21.562 4.438 -2.684 1 87.69 47 ILE B C 1
ATOM 1805 O O . ILE B 1 47 ? 21.984 5.324 -1.946 1 87.69 47 ILE B O 1
ATOM 1809 N N . THR B 1 48 ? 20.922 4.676 -3.773 1 84.12 48 THR B N 1
ATOM 1810 C CA . THR B 1 48 ? 20.672 6.051 -4.191 1 84.12 48 THR B CA 1
ATOM 1811 C C . THR B 1 48 ? 19.812 6.781 -3.156 1 84.12 48 THR B C 1
ATOM 1813 O O . THR B 1 48 ? 19.969 7.988 -2.953 1 84.12 48 THR B O 1
ATOM 1816 N N . ASP B 1 49 ? 18.891 6.023 -2.613 1 82.38 49 ASP B N 1
ATOM 1817 C CA . ASP B 1 49 ? 18.062 6.609 -1.563 1 82.38 49 ASP B CA 1
ATOM 1818 C C . ASP B 1 49 ? 18.906 7.008 -0.357 1 82.38 49 ASP B C 1
ATOM 1820 O O . ASP B 1 49 ? 18.719 8.086 0.214 1 82.38 49 ASP B O 1
ATOM 1824 N N . PHE B 1 50 ? 19.797 6.168 -0.046 1 78.5 50 PHE B N 1
ATOM 1825 C CA . PHE B 1 50 ? 20.672 6.406 1.094 1 78.5 50 PHE B CA 1
ATOM 1826 C C . PHE B 1 50 ? 21.578 7.609 0.836 1 78.5 50 PHE B C 1
ATOM 1828 O O . PHE B 1 50 ? 21.75 8.461 1.713 1 78.5 50 PHE B O 1
ATOM 1835 N N . PHE B 1 51 ? 22.047 7.73 -0.284 1 77.31 51 PHE B N 1
ATOM 1836 C CA . PHE B 1 51 ? 22.969 8.805 -0.628 1 77.31 51 PHE B CA 1
ATOM 1837 C C . PHE B 1 51 ? 22.219 10.125 -0.784 1 77.31 51 PHE B C 1
ATOM 1839 O O . PHE B 1 51 ? 22.734 11.18 -0.393 1 77.31 51 PHE B O 1
ATOM 1846 N N . ASP B 1 52 ? 21.094 10 -1.383 1 71.62 52 ASP B N 1
ATOM 1847 C CA . ASP B 1 52 ? 20.328 11.227 -1.581 1 71.62 52 ASP B CA 1
ATOM 1848 C C . ASP B 1 52 ? 19.969 11.875 -0.246 1 71.62 52 ASP B C 1
ATOM 1850 O O . ASP B 1 52 ? 20.031 13.102 -0.113 1 71.62 52 ASP B O 1
ATOM 1854 N N . GLY B 1 53 ? 19.578 11.047 0.709 1 67.31 53 GLY B N 1
ATOM 1855 C CA . GLY B 1 53 ? 19.344 11.578 2.039 1 67.31 53 GLY B CA 1
ATOM 1856 C C . GLY B 1 53 ? 20.578 12.211 2.652 1 67.31 53 GLY B C 1
ATOM 1857 O O . GLY B 1 53 ? 20.516 13.297 3.234 1 67.31 53 GLY B O 1
ATOM 1858 N N . TYR B 1 54 ? 21.641 11.586 2.346 1 67.56 54 TYR B N 1
ATOM 1859 C CA . TYR B 1 54 ? 22.906 12.062 2.9 1 67.56 54 TYR B CA 1
ATOM 1860 C C . TYR B 1 54 ? 23.297 13.391 2.271 1 67.56 54 TYR B C 1
ATOM 1862 O O . TYR B 1 54 ? 23.672 14.336 2.98 1 67.56 54 TYR B O 1
ATOM 1870 N N . ILE B 1 55 ? 23.156 13.422 1.005 1 66.5 55 ILE B N 1
ATOM 1871 C CA . ILE B 1 55 ? 23.562 14.617 0.271 1 66.5 55 ILE B CA 1
ATOM 1872 C C . ILE B 1 55 ? 22.609 15.773 0.6 1 66.5 55 ILE B C 1
ATOM 1874 O O . ILE B 1 55 ? 23.062 16.906 0.809 1 66.5 55 ILE B O 1
ATOM 1878 N N . ALA B 1 56 ? 21.391 15.531 0.639 1 65 56 ALA B N 1
ATOM 1879 C CA . ALA B 1 56 ? 20.406 16.562 0.944 1 65 56 ALA B CA 1
ATOM 1880 C C . ALA B 1 56 ? 20.625 17.141 2.34 1 65 56 ALA B C 1
ATOM 1882 O O . ALA B 1 56 ? 20.484 18.344 2.551 1 65 56 ALA B O 1
ATOM 1883 N N . ARG B 1 57 ? 20.922 16.281 3.295 1 65.62 57 ARG B N 1
ATOM 1884 C CA . ARG B 1 57 ? 21.203 16.719 4.66 1 65.62 57 ARG B CA 1
ATOM 1885 C C . ARG B 1 57 ? 22.469 17.562 4.723 1 65.62 57 ARG B C 1
ATOM 1887 O O . ARG B 1 57 ? 22.516 18.562 5.43 1 65.62 57 ARG B O 1
ATOM 1894 N N . LYS B 1 58 ? 23.312 17.188 3.949 1 66.38 58 LYS B N 1
ATOM 1895 C CA . LYS B 1 58 ? 24.594 17.875 3.969 1 66.38 58 LYS B CA 1
ATOM 1896 C C . LYS B 1 58 ? 24.516 19.234 3.283 1 66.38 58 LYS B C 1
ATOM 1898 O O . LYS B 1 58 ? 25.125 20.203 3.73 1 66.38 58 LYS B O 1
ATOM 1903 N N . LEU B 1 59 ? 23.75 19.25 2.244 1 64.62 59 LEU B N 1
ATOM 1904 C CA . LEU B 1 59 ? 23.688 20.484 1.473 1 64.62 59 LEU B CA 1
ATOM 1905 C C . LEU B 1 59 ? 22.484 21.328 1.883 1 64.62 59 LEU B C 1
ATOM 1907 O O . LEU B 1 59 ? 22.219 22.375 1.295 1 64.62 59 LEU B O 1
ATOM 1911 N N . ASN B 1 60 ? 21.828 20.891 2.889 1 61.78 60 ASN B N 1
ATOM 1912 C CA . ASN B 1 60 ? 20.625 21.578 3.35 1 61.78 60 ASN B CA 1
ATOM 1913 C C . ASN B 1 60 ? 19.672 21.859 2.199 1 61.78 60 ASN B C 1
ATOM 1915 O O . ASN B 1 60 ? 19.078 22.938 2.125 1 61.78 60 ASN B O 1
ATOM 1919 N N . LEU B 1 61 ? 19.891 21.125 1.156 1 57.94 61 LEU B N 1
ATOM 1920 C CA . LEU B 1 61 ? 19.125 21.359 -0.069 1 57.94 61 LEU B CA 1
ATOM 1921 C C . LEU B 1 61 ? 17.734 20.734 0.029 1 57.94 61 LEU B C 1
ATOM 1923 O O . LEU B 1 61 ? 16.969 20.781 -0.928 1 57.94 61 LEU B O 1
ATOM 1927 N N . HIS B 1 62 ? 17.328 20.312 1.244 1 58.88 62 HIS B N 1
ATOM 1928 C CA . HIS B 1 62 ? 16.094 19.547 1.15 1 58.88 62 HIS B CA 1
ATOM 1929 C C . HIS B 1 62 ? 14.883 20.453 1.058 1 58.88 62 HIS B C 1
ATOM 1931 O O . HIS B 1 62 ? 14.617 21.234 1.974 1 58.88 62 HIS B O 1
ATOM 1937 N N . SER B 1 63 ? 14.492 20.672 -0.287 1 68.31 63 SER B N 1
ATOM 1938 C CA . SER B 1 63 ? 13.164 21.25 -0.403 1 68.31 63 SER B CA 1
ATOM 1939 C C . SER B 1 63 ? 12.102 20.312 0.146 1 68.31 63 SER B C 1
ATOM 1941 O O . SER B 1 63 ? 12.32 19.094 0.234 1 68.31 63 SER B O 1
ATOM 1943 N N . SER B 1 64 ? 11.234 20.797 0.863 1 75.25 64 SER B N 1
ATOM 1944 C CA . SER B 1 64 ? 10.117 20.047 1.431 1 75.25 64 SER B CA 1
ATOM 1945 C C . SER B 1 64 ? 9.484 19.125 0.393 1 75.25 64 SER B C 1
ATOM 1947 O O . SER B 1 64 ? 9.102 17.984 0.707 1 75.25 64 SER B O 1
ATOM 1949 N N . PHE B 1 65 ? 9.523 19.516 -0.822 1 77.75 65 PHE B N 1
ATOM 1950 C CA . PHE B 1 65 ? 8.922 18.734 -1.897 1 77.75 65 PHE B CA 1
ATOM 1951 C C . PHE B 1 65 ? 9.789 17.531 -2.244 1 77.75 65 PHE B C 1
ATOM 1953 O O . PHE B 1 65 ? 9.281 16.438 -2.467 1 77.75 65 PHE B O 1
ATOM 1960 N N . GLY B 1 66 ? 11.055 17.781 -2.293 1 77.62 66 GLY B N 1
ATOM 1961 C CA . GLY B 1 66 ? 11.984 16.688 -2.564 1 77.62 66 GLY B CA 1
ATOM 1962 C C . GLY B 1 66 ? 11.938 15.594 -1.515 1 77.62 66 GLY B C 1
ATOM 1963 O O . GLY B 1 66 ? 11.969 14.406 -1.846 1 77.62 66 GLY B O 1
ATOM 1964 N N . ARG B 1 67 ? 11.844 16.016 -0.397 1 80.44 67 ARG B N 1
ATOM 1965 C CA . ARG B 1 67 ? 11.758 15.055 0.704 1 80.44 67 ARG B CA 1
ATOM 1966 C C . ARG B 1 67 ? 10.492 14.219 0.61 1 80.44 67 ARG B C 1
ATOM 1968 O O . ARG B 1 67 ? 10.516 13.008 0.843 1 80.44 67 ARG B O 1
ATOM 1975 N N . MET B 1 68 ? 9.5 14.867 0.306 1 84.81 68 MET B N 1
ATOM 1976 C CA . MET B 1 68 ? 8.219 14.172 0.139 1 84.81 68 MET B CA 1
ATOM 1977 C C . MET B 1 68 ? 8.297 13.156 -0.992 1 84.81 68 MET B C 1
ATOM 1979 O O . MET B 1 68 ? 7.879 12.008 -0.828 1 84.81 68 MET B O 1
ATOM 1983 N N . LEU B 1 69 ? 8.812 13.578 -2.109 1 86.25 69 LEU B N 1
ATOM 1984 C CA . LEU B 1 69 ? 8.922 12.695 -3.268 1 86.25 69 LEU B CA 1
ATOM 1985 C C . LEU B 1 69 ? 9.805 11.492 -2.959 1 86.25 69 LEU B C 1
ATOM 1987 O O . LEU B 1 69 ? 9.539 10.383 -3.418 1 86.25 69 LEU B O 1
ATOM 1991 N N . ASP B 1 70 ? 10.781 11.859 -2.211 1 85.81 70 ASP B N 1
ATOM 1992 C CA . ASP B 1 70 ? 11.688 10.789 -1.806 1 85.81 70 ASP B CA 1
ATOM 1993 C C . ASP B 1 70 ? 10.961 9.734 -0.967 1 85.81 70 ASP B C 1
ATOM 1995 O O . ASP B 1 70 ? 11.078 8.539 -1.229 1 85.81 70 ASP B O 1
ATOM 1999 N N . HIS B 1 71 ? 10.18 10.172 -0.052 1 87.38 71 HIS B N 1
ATOM 2000 C CA . HIS B 1 71 ? 9.414 9.281 0.812 1 87.38 71 HIS B CA 1
ATOM 2001 C C . HIS B 1 71 ? 8.398 8.477 0.009 1 87.38 71 HIS B C 1
ATOM 2003 O O . HIS B 1 71 ? 8.203 7.285 0.264 1 87.38 71 HIS B O 1
ATOM 2009 N N . ILE B 1 72 ? 7.84 9.062 -0.901 1 90.31 72 ILE B N 1
ATOM 2010 C CA . ILE B 1 72 ? 6.836 8.406 -1.736 1 90.31 72 ILE B CA 1
ATOM 2011 C C . ILE B 1 72 ? 7.504 7.367 -2.631 1 90.31 72 ILE B C 1
ATOM 2013 O O . ILE B 1 72 ? 7.023 6.238 -2.746 1 90.31 72 ILE B O 1
ATOM 2017 N N . ALA B 1 73 ? 8.625 7.785 -3.217 1 91.69 73 ALA B N 1
ATOM 2018 C CA . ALA B 1 73 ? 9.352 6.891 -4.117 1 91.69 73 ALA B CA 1
ATOM 2019 C C . ALA B 1 73 ? 9.742 5.598 -3.41 1 91.69 73 ALA B C 1
ATOM 2021 O O . ALA B 1 73 ? 9.648 4.512 -3.988 1 91.69 73 ALA B O 1
ATOM 2022 N N . ASP B 1 74 ? 10.148 5.746 -2.217 1 90.62 74 ASP B N 1
ATOM 2023 C CA . ASP B 1 74 ? 10.539 4.574 -1.437 1 90.62 74 ASP B CA 1
ATOM 2024 C C . ASP B 1 74 ? 9.352 3.645 -1.208 1 90.62 74 ASP B C 1
ATOM 2026 O O . ASP B 1 74 ? 9.469 2.426 -1.35 1 90.62 74 ASP B O 1
ATOM 2030 N N . LYS B 1 75 ? 8.242 4.148 -0.971 1 92.19 75 LYS B N 1
ATOM 2031 C CA . LYS B 1 75 ? 7.039 3.361 -0.714 1 92.19 75 LYS B CA 1
ATOM 2032 C C . LYS B 1 75 ? 6.52 2.719 -1.996 1 92.19 75 LYS B C 1
ATOM 2034 O O . LYS B 1 75 ? 6.031 1.586 -1.976 1 92.19 75 LYS B O 1
ATOM 2039 N N . LEU B 1 76 ? 6.645 3.461 -3.023 1 94.31 76 LEU B N 1
ATOM 2040 C CA . LEU B 1 76 ? 6.23 2.912 -4.312 1 94.31 76 LEU B CA 1
ATOM 2041 C C . LEU B 1 76 ? 7.09 1.708 -4.688 1 94.31 76 LEU B C 1
ATOM 2043 O O . LEU B 1 76 ? 6.566 0.682 -5.133 1 94.31 76 LEU B O 1
ATOM 2047 N N . LEU B 1 77 ? 8.352 1.952 -4.488 1 94.62 77 LEU B N 1
ATOM 2048 C CA . LEU B 1 77 ? 9.305 0.896 -4.828 1 94.62 77 LEU B CA 1
ATOM 2049 C C . LEU B 1 77 ? 9.039 -0.356 -3.998 1 94.62 77 LEU B C 1
ATOM 2051 O O . LEU B 1 77 ? 8.82 -1.438 -4.551 1 94.62 77 LEU B O 1
ATOM 2055 N N . VAL B 1 78 ? 8.969 -0.203 -2.748 1 94.88 78 VAL B N 1
ATOM 2056 C CA . VAL B 1 78 ? 8.789 -1.318 -1.825 1 94.88 78 VAL B CA 1
ATOM 2057 C C . VAL B 1 78 ? 7.402 -1.93 -2.02 1 94.88 78 VAL B C 1
ATOM 2059 O O . VAL B 1 78 ? 7.266 -3.15 -2.141 1 94.88 78 VAL B O 1
ATOM 2062 N N . GLY B 1 79 ? 6.406 -1.1 -2.088 1 95.12 79 GLY B N 1
ATOM 2063 C CA . GLY B 1 79 ? 5.047 -1.584 -2.256 1 95.12 79 GLY B CA 1
ATOM 2064 C C . GLY B 1 79 ? 4.855 -2.396 -3.523 1 95.12 79 GLY B C 1
ATOM 2065 O O . GLY B 1 79 ? 4.23 -3.459 -3.496 1 95.12 79 GLY B O 1
ATOM 2066 N N . SER B 1 80 ? 5.344 -1.938 -4.609 1 96.5 80 SER B N 1
ATOM 2067 C CA . SER B 1 80 ? 5.207 -2.629 -5.887 1 96.5 80 SER B CA 1
ATOM 2068 C C . SER B 1 80 ? 5.926 -3.975 -5.867 1 96.5 80 SER B C 1
ATOM 2070 O O . SER B 1 80 ? 5.391 -4.977 -6.352 1 96.5 80 SER B O 1
ATOM 2072 N N . ILE B 1 81 ? 7.09 -3.939 -5.273 1 96.88 81 ILE B N 1
ATOM 2073 C CA . ILE B 1 81 ? 7.879 -5.164 -5.238 1 96.88 81 ILE B CA 1
ATOM 2074 C C . ILE B 1 81 ? 7.199 -6.191 -4.332 1 96.88 81 ILE B C 1
ATOM 2076 O O . ILE B 1 81 ? 7.172 -7.383 -4.645 1 96.88 81 ILE B O 1
ATOM 2080 N N . LEU B 1 82 ? 6.617 -5.719 -3.238 1 96.88 82 LEU B N 1
ATOM 2081 C CA . LEU B 1 82 ? 5.926 -6.621 -2.324 1 96.88 82 LEU B CA 1
ATOM 2082 C C . LEU B 1 82 ? 4.773 -7.328 -3.029 1 96.88 82 LEU B C 1
ATOM 2084 O O . LEU B 1 82 ? 4.582 -8.531 -2.859 1 96.88 82 LEU B O 1
ATOM 2088 N N . ILE B 1 83 ? 4.051 -6.633 -3.822 1 96.44 83 ILE B N 1
ATOM 2089 C CA . ILE B 1 83 ? 2.918 -7.211 -4.539 1 96.44 83 ILE B CA 1
ATOM 2090 C C . ILE B 1 83 ? 3.414 -8.273 -5.516 1 96.44 83 ILE B C 1
ATOM 2092 O O . ILE B 1 83 ? 2.852 -9.367 -5.586 1 96.44 83 ILE B O 1
ATOM 2096 N N . MET B 1 84 ? 4.473 -7.973 -6.188 1 96.94 84 MET B N 1
ATOM 2097 C CA . MET B 1 84 ? 4.961 -8.883 -7.219 1 96.94 84 MET B CA 1
ATOM 2098 C C . MET B 1 84 ? 5.594 -10.125 -6.598 1 96.94 84 MET B C 1
ATOM 2100 O O . MET B 1 84 ? 5.457 -11.227 -7.125 1 96.94 84 MET B O 1
ATOM 2104 N N . ILE B 1 85 ? 6.293 -9.891 -5.477 1 96.62 85 ILE B N 1
ATOM 2105 C CA . ILE B 1 85 ? 6.922 -11.016 -4.797 1 96.62 85 ILE B CA 1
ATOM 2106 C C . ILE B 1 85 ? 5.848 -11.984 -4.297 1 96.62 85 ILE B C 1
ATOM 2108 O O . ILE B 1 85 ? 6.035 -13.203 -4.344 1 96.62 85 ILE B O 1
ATOM 2112 N N . VAL B 1 86 ? 4.762 -11.469 -3.863 1 96.06 86 VAL B N 1
ATOM 2113 C CA . VAL B 1 86 ? 3.656 -12.297 -3.393 1 96.06 86 VAL B CA 1
ATOM 2114 C C . VAL B 1 86 ? 2.984 -12.984 -4.578 1 96.06 86 VAL B C 1
ATOM 2116 O O . VAL B 1 86 ? 2.656 -14.172 -4.512 1 96.06 86 VAL B O 1
ATOM 2119 N N . LYS B 1 87 ? 2.777 -12.273 -5.66 1 95.56 87 LYS B N 1
ATOM 2120 C CA . LYS B 1 87 ? 2.152 -12.828 -6.859 1 95.56 87 LYS B CA 1
ATOM 2121 C C . LYS B 1 87 ? 2.918 -14.047 -7.367 1 95.56 87 LYS B C 1
ATOM 2123 O O . LYS B 1 87 ? 2.316 -15.062 -7.723 1 95.56 87 LYS B O 1
ATOM 2128 N N . PHE B 1 88 ? 4.203 -13.969 -7.367 1 95.06 88 PHE B N 1
ATOM 2129 C CA . PHE B 1 88 ? 5.035 -15.016 -7.941 1 95.06 88 PHE B CA 1
ATOM 2130 C C . PHE B 1 88 ? 5.48 -16 -6.867 1 95.06 88 PHE B C 1
ATOM 2132 O O . PHE B 1 88 ? 6.371 -16.828 -7.102 1 95.06 88 PHE B O 1
ATOM 2139 N N . ARG B 1 89 ? 4.949 -15.828 -5.637 1 93.75 89 ARG B N 1
ATOM 2140 C CA . ARG B 1 89 ? 5.125 -16.75 -4.523 1 93.75 89 ARG B CA 1
ATOM 2141 C C . ARG B 1 89 ? 6.594 -16.859 -4.129 1 93.75 89 ARG B C 1
ATOM 2143 O O . ARG B 1 89 ? 7.098 -17.969 -3.883 1 93.75 89 ARG B O 1
ATOM 2150 N N . ARG B 1 90 ? 7.262 -15.688 -4.121 1 93.69 90 ARG B N 1
ATOM 2151 C CA . ARG B 1 90 ? 8.664 -15.641 -3.721 1 93.69 90 ARG B CA 1
ATOM 2152 C C . ARG B 1 90 ? 8.797 -15.391 -2.223 1 93.69 90 ARG B C 1
ATOM 2154 O O . ARG B 1 90 ? 9.891 -15.5 -1.666 1 93.69 90 ARG B O 1
ATOM 2161 N N . ALA B 1 91 ? 7.777 -15.023 -1.658 1 94.56 91 ALA B N 1
ATOM 2162 C CA . ALA B 1 91 ? 7.73 -14.812 -0.214 1 94.56 91 ALA B CA 1
ATOM 2163 C C . ALA B 1 91 ? 6.348 -15.133 0.345 1 94.56 91 ALA B C 1
ATOM 2165 O O . ALA B 1 91 ? 5.371 -15.195 -0.402 1 94.56 91 ALA B O 1
ATOM 2166 N N . GLN B 1 92 ? 6.383 -15.406 1.65 1 95.06 92 GLN B N 1
ATOM 2167 C CA . GLN B 1 92 ? 5.102 -15.562 2.326 1 95.06 92 GLN B CA 1
ATOM 2168 C C . GLN B 1 92 ? 4.32 -14.25 2.336 1 95.06 92 GLN B C 1
ATOM 2170 O O . GLN B 1 92 ? 4.902 -13.18 2.494 1 95.06 92 GLN B O 1
ATOM 2175 N N . GLU B 1 93 ? 3.008 -14.328 2.188 1 95.69 93 GLU B N 1
ATOM 2176 C CA . GLU B 1 93 ? 2.188 -13.125 2.045 1 95.69 93 GLU B CA 1
ATOM 2177 C C . GLU B 1 93 ? 2.039 -12.398 3.377 1 95.69 93 GLU B C 1
ATOM 2179 O O . GLU B 1 93 ? 1.886 -11.172 3.408 1 95.69 93 GLU B O 1
ATOM 2184 N N . LEU B 1 94 ? 2.113 -13.164 4.461 1 96.06 94 LEU B N 1
ATOM 2185 C CA . LEU B 1 94 ? 1.786 -12.57 5.754 1 96.06 94 LEU B CA 1
ATOM 2186 C C . LEU B 1 94 ? 2.746 -11.438 6.098 1 96.06 94 LEU B C 1
ATOM 2188 O O . LEU B 1 94 ? 2.316 -10.336 6.438 1 96.06 94 LEU B O 1
ATOM 2192 N N . PRO B 1 95 ? 4.043 -11.695 6.031 1 97.12 95 PRO B N 1
ATOM 2193 C CA . PRO B 1 95 ? 4.938 -10.57 6.312 1 97.12 95 PRO B CA 1
ATOM 2194 C C . PRO B 1 95 ? 4.754 -9.414 5.332 1 97.12 95 PRO B C 1
ATOM 2196 O O . PRO B 1 95 ? 4.883 -8.25 5.715 1 97.12 95 PRO B O 1
ATOM 2199 N N . CYS B 1 96 ? 4.512 -9.664 4.07 1 96.75 96 CYS B N 1
ATOM 2200 C CA . CYS B 1 96 ? 4.273 -8.633 3.072 1 96.75 96 CYS B CA 1
ATOM 2201 C C . CYS B 1 96 ? 3.029 -7.82 3.416 1 96.75 96 CYS B C 1
ATOM 2203 O O . CYS B 1 96 ? 3.033 -6.594 3.305 1 96.75 96 CYS B O 1
ATOM 2205 N N . LEU B 1 97 ? 1.994 -8.508 3.881 1 96.81 97 LEU B N 1
ATOM 2206 C CA . LEU B 1 97 ? 0.76 -7.852 4.293 1 96.81 97 LEU B CA 1
ATOM 2207 C C . LEU B 1 97 ? 0.997 -6.969 5.512 1 96.81 97 LEU B C 1
ATOM 2209 O O . LEU B 1 97 ? 0.503 -5.84 5.57 1 96.81 97 LEU B O 1
ATOM 2213 N N . LEU B 1 98 ? 1.739 -7.473 6.398 1 95.88 98 LEU B N 1
ATOM 2214 C CA . LEU B 1 98 ? 2.025 -6.723 7.617 1 95.88 98 LEU B CA 1
ATOM 2215 C C . LEU B 1 98 ? 2.811 -5.453 7.301 1 95.88 98 LEU B C 1
ATOM 2217 O O . LEU B 1 98 ? 2.516 -4.383 7.844 1 95.88 98 LEU B O 1
ATOM 2221 N N . ILE B 1 99 ? 3.746 -5.582 6.453 1 95.69 99 ILE B N 1
ATOM 2222 C CA . ILE B 1 99 ? 4.574 -4.441 6.074 1 95.69 99 ILE B CA 1
ATOM 2223 C C . ILE B 1 99 ? 3.719 -3.404 5.348 1 95.69 99 ILE B C 1
ATOM 2225 O O . ILE B 1 99 ? 3.768 -2.213 5.668 1 95.69 99 ILE B O 1
ATOM 2229 N N . LEU B 1 100 ? 2.932 -3.881 4.441 1 94.38 100 LEU B N 1
ATOM 2230 C CA . LEU B 1 100 ? 2.082 -2.975 3.676 1 94.38 100 LEU B CA 1
ATOM 2231 C C . LEU B 1 100 ? 1.059 -2.295 4.578 1 94.38 100 LEU B C 1
ATOM 2233 O O . LEU B 1 100 ? 0.85 -1.083 4.484 1 94.38 100 LEU B O 1
ATOM 2237 N N . CYS B 1 101 ? 0.425 -3.006 5.441 1 93.75 101 CYS B N 1
ATOM 2238 C CA . CYS B 1 101 ? -0.556 -2.449 6.367 1 93.75 101 CYS B CA 1
ATOM 2239 C C . CYS B 1 101 ? 0.073 -1.377 7.246 1 93.75 101 CYS B C 1
ATOM 2241 O O . CYS B 1 101 ? -0.532 -0.33 7.484 1 93.75 101 CYS B O 1
ATOM 2243 N N . ARG B 1 102 ? 1.187 -1.687 7.66 1 93.25 102 ARG B N 1
ATOM 2244 C CA . ARG B 1 102 ? 1.879 -0.708 8.492 1 93.25 102 ARG B CA 1
ATOM 2245 C C . ARG B 1 102 ? 2.186 0.562 7.707 1 93.25 102 ARG B C 1
ATOM 2247 O O . ARG B 1 102 ? 2.115 1.667 8.25 1 93.25 102 ARG B O 1
ATOM 2254 N N . GLU B 1 103 ? 2.539 0.406 6.531 1 92 103 GLU B N 1
ATOM 2255 C CA . GLU B 1 103 ? 2.807 1.58 5.707 1 92 103 GLU B CA 1
ATOM 2256 C C . GLU B 1 103 ? 1.572 2.471 5.598 1 92 103 GLU B C 1
ATOM 2258 O O . GLU B 1 103 ? 1.675 3.697 5.684 1 92 103 GLU B O 1
ATOM 2263 N N . PHE B 1 104 ? 0.458 1.884 5.43 1 92.5 104 PHE B N 1
ATOM 2264 C CA . PHE B 1 104 ? -0.784 2.646 5.363 1 92.5 104 PHE B CA 1
ATOM 2265 C C . PHE B 1 104 ? -1.12 3.252 6.723 1 92.5 104 PHE B C 1
ATOM 2267 O O . PHE B 1 104 ? -1.527 4.414 6.805 1 92.5 104 PHE B O 1
ATOM 2274 N N . LEU B 1 105 ? -0.917 2.473 7.727 1 91.88 105 LEU B N 1
ATOM 2275 C CA . LEU B 1 105 ? -1.222 2.914 9.086 1 91.88 105 LEU B CA 1
ATOM 2276 C C . LEU B 1 105 ? -0.377 4.125 9.461 1 91.88 105 LEU B C 1
ATOM 2278 O O . LEU B 1 105 ? -0.912 5.148 9.891 1 91.88 105 LEU B O 1
ATOM 2282 N N . VAL B 1 106 ? 0.858 4.031 9.203 1 90.75 106 VAL B N 1
ATOM 2283 C CA . VAL B 1 106 ? 1.785 5.086 9.602 1 90.75 106 VAL B CA 1
ATOM 2284 C C . VAL B 1 106 ? 1.589 6.312 8.719 1 90.75 106 VAL B C 1
ATOM 2286 O O . VAL B 1 106 ? 1.655 7.449 9.195 1 90.75 106 VAL B O 1
ATOM 2289 N N . ALA B 1 107 ? 1.381 6.059 7.418 1 89.62 107 ALA B N 1
ATOM 2290 C CA . ALA B 1 107 ? 1.12 7.18 6.52 1 89.62 107 ALA B CA 1
ATOM 2291 C C . ALA B 1 107 ? -0.092 7.984 6.977 1 89.62 107 ALA B C 1
ATOM 2293 O O . ALA B 1 107 ? -0.054 9.219 7.004 1 89.62 107 ALA B O 1
ATOM 2294 N N . GLY B 1 108 ? -1.125 7.336 7.383 1 89.75 108 GLY B N 1
ATOM 2295 C CA . GLY B 1 108 ? -2.316 8.008 7.875 1 89.75 108 GLY B CA 1
ATOM 2296 C C . GLY B 1 108 ? -2.086 8.742 9.188 1 89.75 108 GLY B C 1
ATOM 2297 O O . GLY B 1 108 ? -2.535 9.883 9.352 1 89.75 108 GLY B O 1
ATOM 2298 N N . MET B 1 109 ? -1.404 8.125 10.07 1 90.75 109 MET B N 1
ATOM 2299 C CA . MET B 1 109 ? -1.121 8.742 11.359 1 90.75 109 MET B CA 1
ATOM 2300 C C . MET B 1 109 ? -0.226 9.961 11.195 1 90.75 109 MET B C 1
ATOM 2302 O O . MET B 1 109 ? -0.407 10.969 11.891 1 90.75 109 MET B O 1
ATOM 2306 N N . ARG B 1 110 ? 0.663 9.8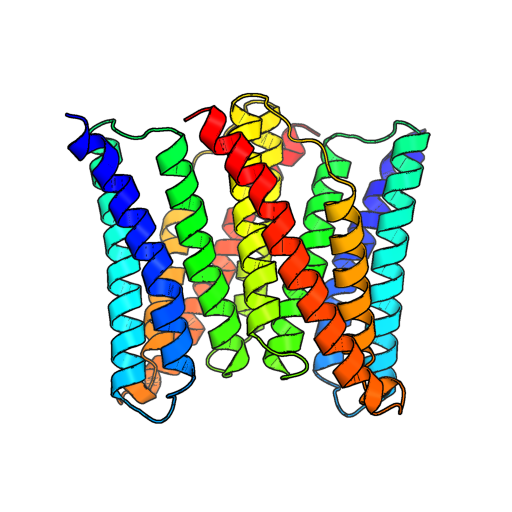2 10.266 1 88.44 110 ARG B N 1
ATOM 2307 C CA . ARG B 1 110 ? 1.546 10.953 10.008 1 88.44 110 ARG B CA 1
ATOM 2308 C C . ARG B 1 110 ? 0.771 12.133 9.43 1 88.44 110 ARG B C 1
ATOM 2310 O O . ARG B 1 110 ? 1.056 13.289 9.742 1 88.44 110 ARG B O 1
ATOM 2317 N N . GLU B 1 111 ? -0.085 11.812 8.523 1 86 111 GLU B N 1
ATOM 2318 C CA . GLU B 1 111 ? -0.929 12.859 7.953 1 86 111 GLU B CA 1
ATOM 2319 C C . GLU B 1 111 ? -1.729 13.57 9.039 1 86 111 GLU B C 1
ATOM 2321 O O . GLU B 1 111 ? -1.812 14.805 9.039 1 86 111 GLU B O 1
ATOM 2326 N N . PHE B 1 112 ? -2.252 12.828 9.945 1 87.06 112 PHE B N 1
ATOM 2327 C CA . PHE B 1 112 ? -3.023 13.383 11.055 1 87.06 112 PHE B CA 1
ATOM 2328 C C . PHE B 1 112 ? -2.139 14.227 11.961 1 87.06 112 PHE B C 1
ATOM 2330 O O . PHE B 1 112 ? -2.49 15.359 12.305 1 87.06 112 PHE B O 1
ATOM 2337 N N . LEU B 1 113 ? -1.031 13.719 12.344 1 87.25 113 LEU B N 1
ATOM 2338 C CA . LEU B 1 113 ? -0.127 14.406 13.258 1 87.25 113 LEU B CA 1
ATOM 2339 C C . LEU B 1 113 ? 0.427 15.68 12.625 1 87.25 113 LEU B C 1
ATOM 2341 O O . LEU B 1 113 ? 0.666 16.672 13.32 1 87.25 113 LEU B O 1
ATOM 2345 N N . SER B 1 114 ? 0.583 15.586 11.32 1 84.94 114 SER B N 1
ATOM 2346 C CA . SER B 1 114 ? 1.068 16.766 10.625 1 84.94 114 SER B CA 1
ATOM 2347 C C . SER B 1 114 ? 0.041 17.891 10.664 1 84.94 114 SER B C 1
ATOM 2349 O O . SER B 1 114 ? 0.405 19.078 10.703 1 84.94 114 SER B O 1
ATOM 2351 N N . GLN B 1 115 ? -1.226 17.578 10.656 1 83.38 115 GLN B N 1
ATOM 2352 C CA . GLN B 1 115 ? -2.295 18.562 10.711 1 83.38 115 GLN B CA 1
ATOM 2353 C C . GLN B 1 115 ? -2.264 19.328 12.031 1 83.38 115 GLN B C 1
ATOM 2355 O O . GLN B 1 115 ? -2.654 20.5 12.086 1 83.38 115 GLN B O 1
ATOM 2360 N N . ILE B 1 116 ? -1.767 18.703 13.078 1 84.44 116 ILE B N 1
ATOM 2361 C CA . ILE B 1 116 ? -1.742 19.359 14.375 1 84.44 116 ILE B CA 1
ATOM 2362 C C . ILE B 1 116 ? -0.31 19.766 14.727 1 84.44 116 ILE B C 1
ATOM 2364 O O . ILE B 1 116 ? -0.002 20.047 15.883 1 84.44 116 ILE B O 1
ATOM 2368 N N . LYS B 1 117 ? 0.636 19.625 13.766 1 84.94 117 LYS B N 1
ATOM 2369 C CA . LYS B 1 117 ? 2.016 20.094 13.844 1 84.94 117 LYS B CA 1
ATOM 2370 C C . LYS B 1 117 ? 2.807 19.312 14.891 1 84.94 117 LYS B C 1
ATOM 2372 O O . LYS B 1 117 ? 3.555 19.906 15.672 1 84.94 117 LYS B O 1
ATOM 2377 N N . VAL B 1 118 ? 2.49 18.078 15.031 1 85.62 118 VAL B N 1
ATOM 2378 C CA . VAL B 1 118 ? 3.252 17.188 15.891 1 85.62 118 VAL B CA 1
ATOM 2379 C C . VAL B 1 118 ? 4.098 16.234 15.039 1 85.62 118 VAL B C 1
ATOM 2381 O O . VAL B 1 118 ? 3.623 15.711 14.031 1 85.62 118 VAL B O 1
ATOM 2384 N N . SER B 1 119 ? 5.348 16.141 15.32 1 83.44 119 SER B N 1
ATOM 2385 C CA . SER B 1 119 ? 6.23 15.227 14.594 1 83.44 119 SER B CA 1
ATOM 2386 C C . SER B 1 119 ? 6.773 14.141 15.516 1 83.44 119 SER B C 1
ATOM 2388 O O . SER B 1 119 ? 7.031 14.383 16.703 1 83.44 119 SER B O 1
ATOM 2390 N N . VAL B 1 120 ? 6.797 13 15.055 1 85.25 120 VAL B N 1
ATOM 2391 C CA . VAL B 1 120 ? 7.387 11.867 15.758 1 85.25 120 VAL B CA 1
ATOM 2392 C C . VAL B 1 120 ? 8.789 11.594 15.219 1 85.25 120 VAL B C 1
ATOM 2394 O O . VAL B 1 120 ? 8.961 11.281 14.039 1 85.25 120 VAL B O 1
ATOM 2397 N N . PRO B 1 121 ? 9.789 11.742 16.016 1 83.25 121 PRO B N 1
ATOM 2398 C CA . PRO B 1 121 ? 11.148 11.492 15.516 1 83.25 121 PRO B CA 1
ATOM 2399 C C . PRO B 1 121 ? 11.375 10.039 15.102 1 83.25 121 PRO B C 1
ATOM 2401 O O . PRO B 1 121 ? 10.789 9.125 15.695 1 83.25 121 PRO B O 1
ATOM 2404 N N . VAL B 1 122 ? 12.211 9.875 14.094 1 78.56 122 VAL B N 1
ATOM 2405 C CA . VAL B 1 122 ? 12.555 8.539 13.609 1 78.56 122 VAL B CA 1
ATOM 2406 C C . VAL B 1 122 ? 13.453 7.84 14.625 1 78.56 122 VAL B C 1
ATOM 2408 O O . VAL B 1 122 ? 14.438 8.414 15.102 1 78.56 122 VAL B O 1
ATOM 2411 N N . SER B 1 123 ? 13.109 6.613 14.992 1 85.81 123 SER B N 1
ATOM 2412 C CA . SER B 1 123 ? 13.867 5.848 15.977 1 85.81 123 SER B CA 1
ATOM 2413 C C . SER B 1 123 ? 14.961 5.027 15.312 1 85.81 123 SER B C 1
ATOM 2415 O O . SER B 1 123 ? 14.938 4.812 14.102 1 85.81 123 SER B O 1
ATOM 2417 N N . ARG B 1 124 ? 15.891 4.582 16.125 1 88.38 124 ARG B N 1
ATOM 2418 C CA . ARG B 1 124 ? 16.938 3.689 15.625 1 88.38 124 ARG B CA 1
ATOM 2419 C C . ARG B 1 124 ? 16.344 2.383 15.109 1 88.38 124 ARG B C 1
ATOM 2421 O O . ARG B 1 124 ? 16.812 1.834 14.117 1 88.38 124 ARG B O 1
ATOM 2428 N N . LEU B 1 125 ? 15.32 1.98 15.719 1 89.06 125 LEU B N 1
ATOM 2429 C CA . LEU B 1 125 ? 14.648 0.747 15.328 1 89.06 125 LEU B CA 1
ATOM 2430 C C . LEU B 1 125 ? 14.023 0.887 13.945 1 89.06 125 LEU B C 1
ATOM 2432 O O . LEU B 1 125 ? 13.969 -0.082 13.18 1 89.06 125 LEU B O 1
ATOM 2436 N N . ALA B 1 126 ? 13.57 2.027 13.656 1 86 126 ALA B N 1
ATOM 2437 C CA . ALA B 1 126 ? 12.984 2.287 12.344 1 86 126 ALA B CA 1
ATOM 2438 C C . ALA B 1 126 ? 14.031 2.172 11.242 1 86 126 ALA B C 1
ATOM 2440 O O . ALA B 1 126 ? 13.734 1.691 10.141 1 86 126 ALA B O 1
ATOM 2441 N N . LYS B 1 127 ? 15.211 2.555 11.547 1 86.75 127 LYS B N 1
ATOM 2442 C CA . LYS B 1 127 ? 16.312 2.453 10.586 1 86.75 127 LYS B CA 1
ATOM 2443 C C . LYS B 1 127 ? 16.688 0.997 10.344 1 86.75 127 LYS B C 1
ATOM 2445 O O . LYS B 1 127 ? 16.938 0.591 9.211 1 86.75 127 LYS B O 1
ATOM 2450 N N . ILE B 1 128 ? 16.734 0.288 11.359 1 91.38 128 ILE B N 1
ATOM 2451 C CA . ILE B 1 128 ? 17.047 -1.132 11.258 1 91.38 128 ILE B CA 1
ATOM 2452 C C . ILE B 1 128 ? 15.961 -1.849 10.461 1 91.38 128 ILE B C 1
ATOM 2454 O O . ILE B 1 128 ? 16.25 -2.729 9.648 1 91.38 128 ILE B O 1
ATOM 2458 N N . LYS B 1 129 ? 14.797 -1.422 10.703 1 91 129 LYS B N 1
ATOM 2459 C CA . LYS B 1 129 ? 13.68 -2.02 9.977 1 91 129 LYS B CA 1
ATOM 2460 C C . LYS B 1 129 ? 13.828 -1.808 8.469 1 91 129 LYS B C 1
ATOM 2462 O O . LYS B 1 129 ? 13.617 -2.734 7.684 1 91 129 LYS B O 1
ATOM 2467 N N . THR B 1 130 ? 14.125 -0.589 8.141 1 89.5 130 THR B N 1
ATOM 2468 C CA . THR B 1 130 ? 14.258 -0.267 6.727 1 89.5 130 THR B CA 1
ATOM 2469 C C . THR B 1 130 ? 15.414 -1.048 6.105 1 89.5 130 THR B C 1
ATOM 2471 O O . THR B 1 130 ? 15.289 -1.589 5.004 1 89.5 130 THR B O 1
ATOM 2474 N N . THR B 1 131 ? 16.438 -1.152 6.824 1 91.62 131 THR B N 1
ATOM 2475 C CA . THR B 1 131 ? 17.594 -1.908 6.344 1 91.62 131 THR B CA 1
ATOM 2476 C C . THR B 1 131 ? 17.234 -3.381 6.164 1 91.62 131 THR B C 1
ATOM 2478 O O . THR B 1 131 ? 17.578 -3.988 5.148 1 91.62 131 THR B O 1
ATOM 2481 N N . CYS B 1 132 ? 16.578 -3.936 7.137 1 95 132 CYS B N 1
ATOM 2482 C CA . CYS B 1 132 ? 16.156 -5.328 7.059 1 95 132 CYS B CA 1
ATOM 2483 C C . CYS B 1 132 ? 15.188 -5.543 5.898 1 95 132 CYS B C 1
ATOM 2485 O O . CYS B 1 132 ? 15.305 -6.527 5.164 1 95 132 CYS B O 1
ATOM 2487 N N . GLN B 1 133 ? 14.305 -4.625 5.785 1 95.44 133 GLN B N 1
ATOM 2488 C CA . GLN B 1 133 ? 13.32 -4.723 4.715 1 95.44 133 GLN B CA 1
ATOM 2489 C C . GLN B 1 133 ? 13.992 -4.668 3.346 1 95.44 133 GLN B C 1
ATOM 2491 O O . GLN B 1 133 ? 13.711 -5.492 2.475 1 95.44 133 GLN B O 1
ATOM 2496 N N . PHE B 1 134 ? 14.875 -3.723 3.186 1 95.56 134 PHE B N 1
ATOM 2497 C CA . PHE B 1 134 ? 15.562 -3.574 1.907 1 95.56 134 PHE B CA 1
ATOM 2498 C C . PHE B 1 134 ? 16.453 -4.781 1.629 1 95.56 134 PHE B C 1
ATOM 2500 O O . PHE B 1 134 ? 16.5 -5.277 0.501 1 95.56 134 PHE B O 1
ATOM 2507 N N . SER B 1 135 ? 17.109 -5.215 2.605 1 96.5 135 SER B N 1
ATOM 2508 C CA . SER B 1 135 ? 17.953 -6.398 2.439 1 96.5 135 SER B CA 1
ATOM 2509 C C . SER B 1 135 ? 17.109 -7.621 2.074 1 96.5 135 SER B C 1
ATOM 2511 O O . SER B 1 135 ? 17.484 -8.391 1.188 1 96.5 135 SER B O 1
ATOM 2513 N N . ALA B 1 136 ? 16.047 -7.785 2.783 1 97.5 136 ALA B N 1
ATOM 2514 C CA . ALA B 1 136 ? 15.156 -8.906 2.516 1 97.5 136 ALA B CA 1
ATOM 2515 C C . ALA B 1 136 ? 14.68 -8.898 1.065 1 97.5 136 ALA B C 1
ATOM 2517 O O . ALA B 1 136 ? 14.727 -9.922 0.383 1 97.5 136 ALA B O 1
ATOM 2518 N N . LEU B 1 137 ? 14.266 -7.746 0.61 1 97.44 137 LEU B N 1
ATOM 2519 C CA . LEU B 1 137 ? 13.727 -7.641 -0.744 1 97.44 137 LEU B CA 1
ATOM 2520 C C . LEU B 1 137 ? 14.82 -7.891 -1.779 1 97.44 137 LEU B C 1
ATOM 2522 O O . LEU B 1 137 ? 14.578 -8.555 -2.791 1 97.44 137 LEU B O 1
ATOM 2526 N N . ALA B 1 138 ? 16.016 -7.348 -1.536 1 97.31 138 ALA B N 1
ATOM 2527 C CA . ALA B 1 138 ? 17.125 -7.59 -2.447 1 97.31 138 ALA B CA 1
ATOM 2528 C C . ALA B 1 138 ? 17.438 -9.078 -2.551 1 97.31 138 ALA B C 1
ATOM 2530 O O . ALA B 1 138 ? 17.609 -9.609 -3.652 1 97.31 138 ALA B O 1
ATOM 2531 N N . ILE B 1 139 ? 17.5 -9.734 -1.423 1 97.38 139 ILE B N 1
ATOM 2532 C CA . ILE B 1 139 ? 17.812 -11.156 -1.366 1 97.38 139 ILE B CA 1
ATOM 2533 C C . ILE B 1 139 ? 16.719 -11.961 -2.061 1 97.38 139 ILE B C 1
ATOM 2535 O O . ILE B 1 139 ? 17 -12.891 -2.812 1 97.38 139 ILE B O 1
ATOM 2539 N N . LEU B 1 140 ? 15.5 -11.57 -1.832 1 96.88 140 LEU B N 1
ATOM 2540 C CA . LEU B 1 140 ? 14.375 -12.297 -2.41 1 96.88 140 LEU B CA 1
ATOM 2541 C C . LEU B 1 140 ? 14.305 -12.07 -3.916 1 96.88 140 LEU B C 1
ATOM 2543 O O . LEU B 1 140 ? 13.852 -12.953 -4.656 1 96.88 140 LEU B O 1
ATOM 2547 N N . LEU B 1 141 ? 14.664 -10.891 -4.367 1 97.12 141 LEU B N 1
ATOM 2548 C CA . LEU B 1 141 ? 14.688 -10.609 -5.801 1 97.12 141 LEU B CA 1
ATOM 2549 C C . LEU B 1 141 ? 15.758 -11.445 -6.5 1 97.12 141 LEU B C 1
ATOM 2551 O O . LEU B 1 141 ? 15.531 -11.945 -7.605 1 97.12 141 LEU B O 1
ATOM 2555 N N . LEU B 1 142 ? 16.875 -11.547 -5.879 1 96.06 142 LEU B N 1
ATOM 2556 C CA . LEU B 1 142 ? 17.922 -12.398 -6.422 1 96.06 142 LEU B CA 1
ATOM 2557 C C . LEU B 1 142 ? 17.547 -13.875 -6.305 1 96.06 142 LEU B C 1
ATOM 2559 O O . LEU B 1 142 ? 17.547 -14.602 -7.297 1 96.06 142 LEU B O 1
ATOM 2563 N N . GLY B 1 143 ? 17.109 -14.273 -5.09 1 93.12 143 GLY B N 1
ATOM 2564 C CA . GLY B 1 143 ? 16.625 -15.609 -4.801 1 93.12 143 GLY B CA 1
ATOM 2565 C C . GLY B 1 143 ? 17.625 -16.688 -5.141 1 93.12 143 GLY B C 1
ATOM 2566 O O . GLY B 1 143 ? 18.781 -16.406 -5.457 1 93.12 143 GLY B O 1
ATOM 2567 N N . SER B 1 144 ? 17.156 -17.922 -5.055 1 92.38 144 SER B N 1
ATOM 2568 C CA . SER B 1 144 ? 17.969 -19.078 -5.418 1 92.38 144 SER B CA 1
ATOM 2569 C C . SER B 1 144 ? 18.156 -19.172 -6.93 1 92.38 144 SER B C 1
ATOM 2571 O O . SER B 1 144 ? 19.219 -19.562 -7.402 1 92.38 144 SER B O 1
ATOM 2573 N N . LYS B 1 145 ? 17.188 -18.672 -7.621 1 90 145 LYS B N 1
ATOM 2574 C CA . LYS B 1 145 ? 17.219 -18.75 -9.078 1 90 145 LYS B CA 1
ATOM 2575 C C . LYS B 1 145 ? 18.25 -17.781 -9.656 1 90 145 LYS B C 1
ATOM 2577 O O . LYS B 1 145 ? 18.891 -18.078 -10.672 1 90 145 LYS B O 1
ATOM 2582 N N . GLY B 1 146 ? 18.453 -16.688 -9 1 91.88 146 GLY B N 1
ATOM 2583 C CA . GLY B 1 146 ? 19.406 -15.695 -9.484 1 91.88 146 GLY B CA 1
ATOM 2584 C C . GLY B 1 146 ? 20.828 -15.945 -9.008 1 91.88 146 GLY B C 1
ATOM 2585 O O . GLY B 1 146 ? 21.781 -15.68 -9.734 1 91.88 146 GLY B O 1
ATOM 2586 N N . SER B 1 147 ? 20.984 -16.453 -7.828 1 91.5 147 SER B N 1
ATOM 2587 C CA . SER B 1 147 ? 22.297 -16.625 -7.227 1 91.5 147 SER B CA 1
ATOM 2588 C C . SER B 1 147 ? 22.812 -18.047 -7.402 1 91.5 147 SER B C 1
ATOM 2590 O O . SER B 1 147 ? 24.016 -18.281 -7.402 1 91.5 147 SER B O 1
ATOM 2592 N N . GLY B 1 148 ? 21.906 -19.016 -7.469 1 90.19 148 GLY B N 1
ATOM 2593 C CA . GLY B 1 148 ? 22.281 -20.422 -7.473 1 90.19 148 GLY B CA 1
ATOM 2594 C C . GLY B 1 148 ? 22.391 -21.016 -6.082 1 90.19 148 GLY B C 1
ATOM 2595 O O . GLY B 1 148 ? 22.641 -22.219 -5.93 1 90.19 148 GLY B O 1
ATOM 2596 N N . ILE B 1 149 ? 22.188 -20.172 -5.074 1 91.81 149 ILE B N 1
ATOM 2597 C CA . ILE B 1 149 ? 22.266 -20.609 -3.684 1 91.81 149 ILE B CA 1
ATOM 2598 C C . ILE B 1 149 ? 20.859 -20.875 -3.146 1 91.81 149 ILE B C 1
ATOM 2600 O O . ILE B 1 149 ? 20.078 -19.938 -2.969 1 91.81 149 ILE B O 1
ATOM 2604 N N . HIS B 1 150 ? 20.5 -22.078 -2.818 1 88.88 150 HIS B N 1
ATOM 2605 C CA . HIS B 1 150 ? 19.172 -22.5 -2.422 1 88.88 150 HIS B CA 1
ATOM 2606 C C . HIS B 1 150 ? 18.75 -21.844 -1.106 1 88.88 150 HIS B C 1
ATOM 2608 O O . HIS B 1 150 ? 17.594 -21.469 -0.93 1 88.88 150 HIS B O 1
ATOM 2614 N N . MET B 1 151 ? 19.766 -21.516 -0.276 1 92.94 151 MET B N 1
ATOM 2615 C CA . MET B 1 151 ? 19.484 -21.016 1.066 1 92.94 151 MET B CA 1
ATOM 2616 C C . MET B 1 151 ? 19.047 -19.547 1.021 1 92.94 151 MET B C 1
ATOM 2618 O O . MET B 1 151 ? 18.516 -19.016 2 1 92.94 151 MET B O 1
ATOM 2622 N N . LEU B 1 152 ? 19.281 -18.953 -0.058 1 92.88 152 LEU B N 1
ATOM 2623 C CA . LEU B 1 152 ? 19.016 -17.516 -0.14 1 92.88 152 LEU B CA 1
ATOM 2624 C C . LEU B 1 152 ? 17.516 -17.234 -0.028 1 92.88 152 LEU B C 1
ATOM 2626 O O . LEU B 1 152 ? 17.125 -16.188 0.512 1 92.88 152 LEU B O 1
ATOM 2630 N N . ASP B 1 153 ? 16.703 -18.125 -0.538 1 94 153 ASP B N 1
ATOM 2631 C CA . ASP B 1 153 ? 15.258 -17.922 -0.428 1 94 153 ASP B CA 1
ATOM 2632 C C . ASP B 1 153 ? 14.805 -17.953 1.03 1 94 153 ASP B C 1
ATOM 2634 O O . ASP B 1 153 ? 13.984 -17.141 1.451 1 94 153 ASP B O 1
ATOM 2638 N N . ILE B 1 154 ? 15.414 -18.875 1.771 1 95.19 154 ILE B N 1
ATOM 2639 C CA . ILE B 1 154 ? 15.062 -19.016 3.18 1 95.19 154 ILE B CA 1
ATOM 2640 C C . ILE B 1 154 ? 15.57 -17.812 3.963 1 95.19 154 ILE B C 1
ATOM 2642 O O . ILE B 1 154 ? 14.852 -17.266 4.805 1 95.19 154 ILE B O 1
ATOM 2646 N N . VAL B 1 155 ? 16.781 -17.422 3.668 1 95.75 155 VAL B N 1
ATOM 2647 C CA . VAL B 1 155 ? 17.375 -16.25 4.324 1 95.75 155 VAL B CA 1
ATOM 2648 C C . VAL B 1 155 ? 16.516 -15.016 4.043 1 95.75 155 VAL B C 1
ATOM 2650 O O . VAL B 1 155 ? 16.266 -14.211 4.941 1 95.75 155 VAL B O 1
ATOM 2653 N N . GLY B 1 156 ? 16.109 -14.852 2.768 1 96.25 156 GLY B N 1
ATOM 2654 C CA . GLY B 1 156 ? 15.25 -13.742 2.402 1 96.25 156 GLY B CA 1
ATOM 2655 C C . GLY B 1 156 ? 13.93 -13.734 3.15 1 96.25 156 GLY B C 1
ATOM 2656 O O . GLY B 1 156 ? 13.477 -12.688 3.615 1 96.25 156 GLY B O 1
ATOM 2657 N N . GLN B 1 157 ? 13.367 -14.883 3.34 1 96.62 157 GLN B N 1
ATOM 2658 C CA . GLN B 1 157 ? 12.094 -15 4.043 1 96.62 157 GLN B CA 1
ATOM 2659 C C . GLN B 1 157 ? 12.258 -14.68 5.527 1 96.62 157 GLN B C 1
ATOM 2661 O O . GLN B 1 157 ? 11.43 -13.977 6.109 1 96.62 157 GLN B O 1
ATOM 2666 N N . ILE B 1 158 ? 13.266 -15.156 6.09 1 97.19 158 ILE B N 1
ATOM 2667 C CA . ILE B 1 158 ? 13.523 -14.914 7.504 1 97.19 158 ILE B CA 1
ATOM 2668 C C . ILE B 1 158 ? 13.758 -13.422 7.734 1 97.19 158 ILE B C 1
ATOM 2670 O O . ILE B 1 158 ? 13.188 -12.836 8.664 1 97.19 158 ILE B O 1
ATOM 2674 N N . THR B 1 159 ? 14.594 -12.875 6.875 1 97.56 159 THR B N 1
ATOM 2675 C CA . THR B 1 159 ? 14.883 -11.445 6.992 1 97.56 159 THR B CA 1
ATOM 2676 C C . THR B 1 159 ? 13.617 -10.617 6.797 1 97.56 159 THR B C 1
ATOM 2678 O O . THR B 1 159 ? 13.438 -9.594 7.449 1 97.56 159 THR B O 1
ATOM 2681 N N . LEU B 1 160 ? 12.766 -11.055 5.926 1 97.38 160 LEU B N 1
ATOM 2682 C CA . LEU B 1 160 ? 11.492 -10.367 5.699 1 97.38 160 LEU B CA 1
ATOM 2683 C C . LEU B 1 160 ? 10.617 -10.43 6.945 1 97.38 160 LEU B C 1
ATOM 2685 O O . LEU B 1 160 ? 9.977 -9.445 7.309 1 97.38 160 LEU B O 1
ATOM 2689 N N . TRP B 1 161 ? 10.609 -11.539 7.609 1 97.44 161 TRP B N 1
ATOM 2690 C CA . TRP B 1 161 ? 9.844 -11.688 8.844 1 97.44 161 TRP B CA 1
ATOM 2691 C C . TRP B 1 161 ? 10.398 -10.773 9.938 1 97.44 161 TRP B C 1
ATOM 2693 O O . TRP B 1 161 ? 9.633 -10.18 10.703 1 97.44 161 TRP B O 1
ATOM 2703 N N . ILE B 1 162 ? 11.656 -10.734 9.992 1 97.25 162 ILE B N 1
ATOM 2704 C CA . ILE B 1 162 ? 12.289 -9.836 10.953 1 97.25 162 ILE B CA 1
ATOM 2705 C C . ILE B 1 162 ? 11.867 -8.398 10.664 1 97.25 162 ILE B C 1
ATOM 2707 O O . ILE B 1 162 ? 11.484 -7.664 11.578 1 97.25 162 ILE B O 1
ATOM 2711 N N . ALA B 1 163 ? 11.93 -8.055 9.398 1 96.31 163 ALA B N 1
ATOM 2712 C CA . ALA B 1 163 ? 11.508 -6.715 9 1 96.31 163 ALA B CA 1
ATOM 2713 C C . ALA B 1 163 ? 10.047 -6.473 9.359 1 96.31 163 ALA B C 1
ATOM 2715 O O . ALA B 1 163 ? 9.688 -5.391 9.844 1 96.31 163 ALA B O 1
ATOM 2716 N N . ALA B 1 164 ? 9.227 -7.438 9.156 1 96.31 164 ALA B N 1
ATOM 2717 C CA . ALA B 1 164 ? 7.801 -7.312 9.445 1 96.31 164 ALA B CA 1
ATOM 2718 C C . ALA B 1 164 ? 7.562 -7.113 10.945 1 96.31 164 ALA B C 1
ATOM 2720 O O . ALA B 1 164 ? 6.75 -6.273 11.336 1 96.31 164 ALA B O 1
ATOM 2721 N N . ILE B 1 165 ? 8.258 -7.836 11.75 1 95.62 165 ILE B N 1
ATOM 2722 C CA . ILE B 1 165 ? 8.125 -7.723 13.203 1 95.62 165 ILE B CA 1
ATOM 2723 C C . ILE B 1 165 ? 8.586 -6.34 13.656 1 95.62 165 ILE B C 1
ATOM 2725 O O . ILE B 1 165 ? 7.906 -5.676 14.445 1 95.62 165 ILE B O 1
ATOM 2729 N N . LEU B 1 166 ? 9.711 -5.926 13.133 1 93.94 166 LEU B N 1
ATOM 2730 C CA . LEU B 1 166 ? 10.234 -4.605 13.469 1 93.94 166 LEU B CA 1
ATOM 2731 C C . LEU B 1 166 ? 9.266 -3.512 13.023 1 93.94 166 LEU B C 1
ATOM 2733 O O . LEU B 1 166 ? 9.141 -2.482 13.688 1 93.94 166 LEU B O 1
ATOM 2737 N N . THR B 1 167 ? 8.641 -3.746 11.844 1 91.12 167 THR B N 1
ATOM 2738 C CA . THR B 1 167 ? 7.684 -2.789 11.305 1 91.12 167 THR B CA 1
ATOM 2739 C C . THR B 1 167 ? 6.492 -2.631 12.25 1 91.12 167 THR B C 1
ATOM 2741 O O . THR B 1 167 ? 6.023 -1.517 12.484 1 91.12 167 THR B O 1
ATOM 2744 N N . ILE B 1 168 ? 6.066 -3.689 12.859 1 91.44 168 ILE B N 1
ATOM 2745 C CA . ILE B 1 168 ? 4.953 -3.656 13.797 1 91.44 168 ILE B CA 1
ATOM 2746 C C . ILE B 1 168 ? 5.375 -2.916 15.07 1 91.44 168 ILE B C 1
ATOM 2748 O O . ILE B 1 168 ? 4.629 -2.082 15.586 1 91.44 168 ILE B O 1
ATOM 2752 N N . ILE B 1 169 ? 6.539 -3.186 15.461 1 91.81 169 ILE B N 1
ATOM 2753 C CA . ILE B 1 169 ? 7.047 -2.584 16.688 1 91.81 169 ILE B CA 1
ATOM 2754 C C . ILE B 1 169 ? 7.199 -1.075 16.5 1 91.81 169 ILE B C 1
ATOM 2756 O O . ILE B 1 169 ? 6.785 -0.292 17.359 1 91.81 169 ILE B O 1
ATOM 2760 N N . THR B 1 170 ? 7.715 -0.645 15.367 1 90.38 170 THR B N 1
ATOM 2761 C CA . THR B 1 170 ? 7.957 0.775 15.141 1 90.38 170 THR B CA 1
ATOM 2762 C C . THR B 1 170 ? 6.652 1.509 14.852 1 90.38 170 THR B C 1
ATOM 2764 O O . THR B 1 170 ? 6.562 2.725 15.031 1 90.38 170 THR B O 1
ATOM 2767 N N . GLY B 1 171 ? 5.668 0.796 14.312 1 89 171 GLY B N 1
ATOM 2768 C CA . GLY B 1 171 ? 4.367 1.405 14.102 1 89 171 GLY B CA 1
ATOM 2769 C C . GLY B 1 171 ? 3.668 1.786 15.391 1 89 171 GLY B C 1
ATOM 2770 O O . GLY B 1 171 ? 2.861 2.719 15.414 1 89 171 GLY B O 1
ATOM 2771 N N . TYR B 1 172 ? 4.062 1.138 16.438 1 88.38 172 TYR B N 1
ATOM 2772 C CA . TYR B 1 172 ? 3.469 1.382 17.734 1 88.38 172 TYR B CA 1
ATOM 2773 C C . TYR B 1 172 ? 3.812 2.779 18.25 1 88.38 172 TYR B C 1
ATOM 2775 O O . TYR B 1 172 ? 2.996 3.426 18.906 1 88.38 172 TYR B O 1
ATOM 2783 N N . SER B 1 173 ? 4.973 3.322 17.984 1 87.19 173 SER B N 1
ATOM 2784 C CA . SER B 1 173 ? 5.367 4.66 18.406 1 87.19 173 SER B CA 1
ATOM 2785 C C . SER B 1 173 ? 4.441 5.723 17.828 1 87.19 173 SER B C 1
ATOM 2787 O O . SER B 1 173 ? 4.098 6.695 18.5 1 87.19 173 SER B O 1
ATOM 2789 N N . TYR B 1 174 ? 4.016 5.52 16.594 1 87.06 174 TYR B N 1
ATOM 2790 C CA . TYR B 1 174 ? 3.102 6.469 15.961 1 87.06 174 TYR B CA 1
ATOM 2791 C C . TYR B 1 174 ? 1.706 6.359 16.562 1 87.06 174 TYR B C 1
ATOM 2793 O O . TYR B 1 174 ? 1.017 7.371 16.734 1 87.06 174 TYR B O 1
ATOM 2801 N N . LEU B 1 175 ? 1.354 5.184 16.891 1 88.12 175 LEU B N 1
ATOM 2802 C CA . LEU B 1 175 ? 0.056 4.977 17.531 1 88.12 175 LEU B CA 1
ATOM 2803 C C . LEU B 1 175 ? 0.007 5.648 18.891 1 88.12 175 LEU B C 1
ATOM 2805 O O . LEU B 1 175 ? -0.969 6.328 19.219 1 88.12 175 LEU B O 1
ATOM 2809 N N . LYS B 1 176 ? 1.047 5.504 19.656 1 89.12 176 LYS B N 1
ATOM 2810 C CA . LYS B 1 176 ? 1.129 6.125 20.984 1 89.12 176 LYS B CA 1
ATOM 2811 C C . LYS B 1 176 ? 1.075 7.648 20.875 1 89.12 176 LYS B C 1
ATOM 2813 O O . LYS B 1 176 ? 0.408 8.312 21.672 1 89.12 176 LYS B O 1
ATOM 2818 N N . ALA B 1 177 ? 1.758 8.109 19.875 1 87.88 177 ALA B N 1
ATOM 2819 C CA . ALA B 1 177 ? 1.766 9.562 19.656 1 87.88 177 ALA B CA 1
ATOM 2820 C C . ALA B 1 177 ? 0.374 10.07 19.297 1 87.88 177 ALA B C 1
ATOM 2822 O O . ALA B 1 177 ? -0.039 11.141 19.75 1 87.88 177 ALA B O 1
ATOM 2823 N N . CYS B 1 178 ? -0.359 9.336 18.5 1 86.5 178 CYS B N 1
ATOM 2824 C CA . CYS B 1 178 ? -1.692 9.742 18.078 1 86.5 178 CYS B CA 1
ATOM 2825 C C . CYS B 1 178 ? -2.68 9.688 19.234 1 86.5 178 CYS B C 1
ATOM 2827 O O . CYS B 1 178 ? -3.537 10.562 19.375 1 86.5 178 CYS B O 1
ATOM 2829 N N . ILE B 1 179 ? -2.498 8.68 20.109 1 84.44 179 ILE B N 1
ATOM 2830 C CA . ILE B 1 179 ? -3.428 8.461 21.219 1 84.44 179 ILE B CA 1
ATOM 2831 C C . ILE B 1 179 ? -3.27 9.578 22.25 1 84.44 179 ILE B C 1
ATOM 2833 O O . ILE B 1 179 ? -4.234 9.945 22.922 1 84.44 179 ILE B O 1
ATOM 2837 N N . LYS B 1 180 ? -2.072 10.133 22.328 1 85.25 180 LYS B N 1
ATOM 2838 C CA . LYS B 1 180 ? -1.812 11.219 23.266 1 85.25 180 LYS B CA 1
ATOM 2839 C C . LYS B 1 180 ? -2.66 12.445 22.938 1 85.25 180 LYS B C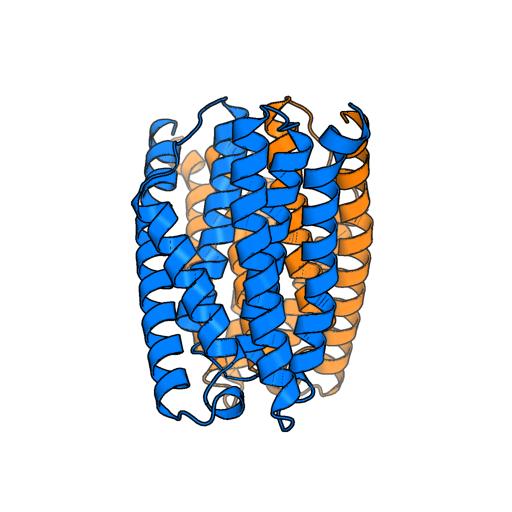 1
ATOM 2841 O O . LYS B 1 180 ? -2.908 13.289 23.812 1 85.25 180 LYS B O 1
ATOM 2846 N N . TYR B 1 181 ? -3.07 12.586 21.781 1 77.81 181 TYR B N 1
ATOM 2847 C CA . TYR B 1 181 ? -3.818 13.773 21.375 1 77.81 181 TYR B CA 1
ATOM 2848 C C . TYR B 1 181 ? -5.301 13.453 21.234 1 77.81 181 TYR B C 1
ATOM 2850 O O . TYR B 1 181 ? -6.066 14.266 20.703 1 77.81 181 TYR B O 1
ATOM 2858 N N . PHE B 1 182 ? -5.609 12.242 21.562 1 69.56 182 PHE B N 1
ATOM 2859 C CA . PHE B 1 182 ? -7.008 11.836 21.672 1 69.56 182 PHE B CA 1
ATOM 2860 C C . PHE B 1 182 ? -7.457 11.805 23.125 1 69.56 182 PHE B C 1
ATOM 2862 O O . PHE B 1 182 ? -6.66 11.508 24.016 1 69.56 182 PHE B O 1
#